Protein AF-A0A1E7ELS7-F1 (afdb_monomer_lite)

InterPro domains:
  IPR002893 Zinc finger, MYND-type [PF01753] (225-268)
  IPR002893 Zinc finger, MYND-type [PS50865] (225-268)

Foldseek 3Di:
DDDDDDDDDDDDDDDDDDDDDDDDDDDDDDDDDDPPPDDPPVVVVVVVVVVVPPPDPPPPDDDDDDDDDDDDDDDPDDDDDDPDDPDPFDADPLLFGFDPLLVVLVVLVVVPPDPPVSVVVSLVSLVVRLLQVRLSSLLVNLLVCLVPQNLQSLQSLVSSLLLLNLSSLVCNQPRAQVLAPPHRLLLVNLVSLVSNCVSVPDPPPVCVVVNVVSVVSQCQFAQAAPQPRDGDDPVFDWDADPQQRTGTHSDPVSVVCCCPVNLVLLSSLLNNLCVPQRVVCVVVSNVCRSVVNPLVPPPSSVSSLVQQVLPPDCVQQVCSVDPVSCCCPVNDNHDSSNQSRGDSNNHGSGHRSNPPD

pLDDT: mean 78.76, std 24.89, range [30.89, 98.44]

Secondary structure (DSSP, 8-state):
------PPPP-----------------------------TTHHHHHHHHHTT-S-------PPP------------PPPPPP----PPPPB-TTSPBPPHHHHHHHHHHHH-SSHHHHHHHHHHHHHHHHHTT-HHHHHHHHHHHTTT-HHHHHHHHHHHHHTT-HHHHHHIIIIIGGG-SS---HHHHHHHHHHHHHHH-S--GGGHHHHHHHHHHHHHHHHB-TTT-PBPBTTB--EE-TTTS-SEESSHHHHHHHHHTSSHHHHHHHHHHHHHHTTTTHHHHHHHHHHT--GGG-HHHHHHHHHHT-S--GGGTGGGT-TTTTTTBTTBPPPGGGGGSPPTTS--SS--GGG--

Organism: NCBI:txid635003

Structure (mmCIF, N/CA/C/O backbone):
data_AF-A0A1E7ELS7-F1
#
_entry.id   AF-A0A1E7ELS7-F1
#
loop_
_atom_site.group_PDB
_atom_site.id
_atom_site.type_symbol
_atom_site.label_atom_id
_atom_site.label_alt_id
_atom_site.label_comp_id
_atom_site.label_asym_id
_atom_site.label_entity_id
_atom_site.label_seq_id
_atom_site.pdbx_PDB_ins_code
_atom_site.Cartn_x
_atom_site.Cartn_y
_atom_site.Cartn_z
_atom_site.occupancy
_atom_site.B_iso_or_equiv
_atom_site.auth_seq_id
_atom_site.auth_comp_id
_atom_site.auth_asym_id
_atom_site.auth_atom_id
_atom_site.pdbx_PDB_model_num
ATOM 1 N N . MET A 1 1 ? -32.287 -29.073 -17.401 1.00 41.91 1 MET A N 1
ATOM 2 C CA . MET A 1 1 ? -32.805 -27.765 -16.944 1.00 41.91 1 MET A CA 1
ATOM 3 C C . MET A 1 1 ? -33.520 -27.964 -15.614 1.00 41.91 1 MET A C 1
ATOM 5 O O . MET A 1 1 ? -34.452 -28.754 -15.572 1.00 41.91 1 MET A O 1
ATOM 9 N N . LYS A 1 2 ? -33.071 -27.311 -14.537 1.00 34.75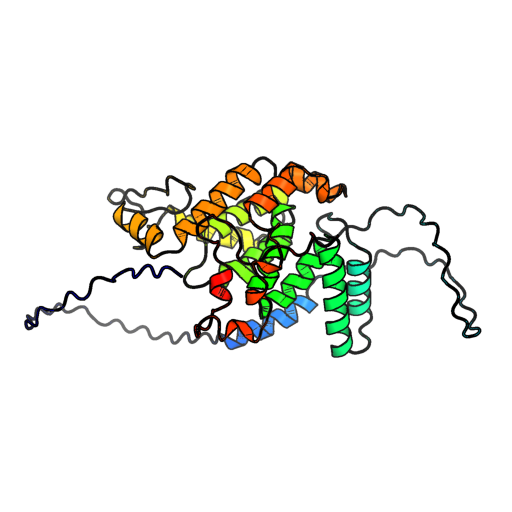 2 LYS A N 1
ATOM 10 C CA . LYS A 1 2 ? -33.801 -27.207 -13.262 1.00 34.75 2 LYS A CA 1
ATOM 11 C C . LYS A 1 2 ? -33.670 -25.760 -12.793 1.00 34.75 2 LYS A C 1
ATOM 13 O O . LYS A 1 2 ? -32.558 -25.314 -12.536 1.00 34.75 2 LYS A O 1
ATOM 18 N N . GLN A 1 3 ? -34.780 -25.030 -12.770 1.00 32.91 3 GLN A N 1
ATOM 19 C CA . GLN A 1 3 ? -34.829 -23.670 -12.240 1.00 32.91 3 GLN A CA 1
ATOM 20 C C . GLN A 1 3 ? -34.959 -23.749 -10.717 1.00 32.91 3 GLN A C 1
ATOM 22 O O . GLN A 1 3 ? -35.853 -24.426 -10.216 1.00 32.91 3 GLN A O 1
ATOM 27 N N . PHE A 1 4 ? -34.088 -23.051 -9.993 1.00 37.38 4 PHE A N 1
ATOM 28 C CA . PHE A 1 4 ? -34.295 -22.742 -8.581 1.00 37.38 4 PHE A CA 1
ATOM 29 C C . PHE A 1 4 ? -34.716 -21.278 -8.482 1.00 37.38 4 PHE A C 1
ATOM 31 O O . PHE A 1 4 ? -33.900 -20.381 -8.678 1.00 37.38 4 PHE A O 1
ATOM 38 N N . GLY A 1 5 ? -36.002 -21.045 -8.221 1.00 34.62 5 GLY A N 1
ATOM 39 C CA . GLY A 1 5 ? -36.498 -19.724 -7.853 1.00 34.62 5 GLY A CA 1
ATOM 40 C C . GLY A 1 5 ? -36.196 -19.459 -6.382 1.00 34.62 5 GLY A C 1
ATOM 41 O O . GLY A 1 5 ? -36.610 -20.237 -5.525 1.00 34.62 5 GLY A O 1
ATOM 42 N N . VAL A 1 6 ? -35.489 -18.369 -6.091 1.00 38.28 6 VAL A N 1
ATOM 43 C CA . VAL A 1 6 ? -35.313 -17.858 -4.726 1.00 38.28 6 VAL A CA 1
ATOM 44 C C . VAL A 1 6 ? -36.219 -16.643 -4.577 1.00 38.28 6 VAL A C 1
ATOM 46 O O . VAL A 1 6 ? -36.081 -15.670 -5.315 1.00 38.28 6 VAL A O 1
ATOM 49 N N . ALA A 1 7 ? -37.172 -16.720 -3.651 1.00 30.89 7 ALA A N 1
ATOM 50 C CA . ALA A 1 7 ? -38.078 -15.620 -3.352 1.00 30.89 7 ALA A CA 1
ATOM 51 C C . ALA A 1 7 ? -37.384 -14.564 -2.478 1.00 30.89 7 ALA A C 1
ATOM 53 O O . ALA A 1 7 ? -36.728 -14.901 -1.492 1.00 30.89 7 ALA A O 1
ATOM 54 N N . LEU A 1 8 ? -37.574 -13.289 -2.818 1.00 35.94 8 LEU A N 1
ATOM 55 C CA . LEU A 1 8 ? -37.268 -12.156 -1.944 1.00 35.94 8 LEU A CA 1
ATOM 56 C C . LEU A 1 8 ? -38.498 -11.850 -1.070 1.00 35.94 8 LEU A C 1
ATOM 58 O O . LEU A 1 8 ? -39.603 -11.787 -1.616 1.00 35.94 8 LEU A O 1
ATOM 62 N N . PRO A 1 9 ? -38.351 -11.631 0.248 1.00 43.25 9 PRO A N 1
ATOM 63 C CA . PRO A 1 9 ? -39.435 -11.106 1.070 1.00 43.25 9 PRO A CA 1
ATOM 64 C C . PRO A 1 9 ? -39.623 -9.606 0.805 1.00 43.25 9 PRO A C 1
ATOM 66 O O . PRO A 1 9 ? -38.658 -8.848 0.710 1.00 43.25 9 PRO A O 1
ATOM 69 N N . ALA A 1 10 ? -40.879 -9.182 0.688 1.00 34.62 10 ALA A N 1
ATOM 70 C CA . ALA A 1 10 ? -41.246 -7.797 0.426 1.00 34.62 10 ALA A CA 1
ATOM 71 C C . ALA A 1 10 ? -41.497 -6.998 1.717 1.00 34.62 10 ALA A C 1
ATOM 73 O O . ALA A 1 10 ? -41.998 -7.539 2.697 1.00 34.62 10 ALA A O 1
ATOM 74 N N . SER A 1 11 ? -41.215 -5.693 1.631 1.00 34.44 11 SER A N 1
ATOM 75 C CA . SER A 1 11 ? -41.900 -4.572 2.303 1.00 34.44 11 SER A CA 1
ATOM 76 C C . SER A 1 11 ? -42.245 -4.652 3.800 1.00 34.44 11 SER A C 1
ATOM 78 O O . SER A 1 11 ? -43.129 -5.397 4.219 1.00 34.44 11 SER A O 1
ATOM 80 N N . LEU A 1 12 ? -41.734 -3.673 4.551 1.00 33.50 12 LEU A N 1
ATOM 81 C CA . LEU A 1 12 ? -42.417 -3.109 5.718 1.00 33.50 12 LEU A CA 1
ATOM 82 C C . LEU A 1 12 ? -42.508 -1.587 5.522 1.00 33.50 12 LEU A C 1
ATOM 84 O O . LEU A 1 12 ? -41.495 -0.934 5.283 1.00 33.50 12 LEU A O 1
ATOM 88 N N . ALA A 1 13 ? -43.730 -1.051 5.539 1.00 37.66 13 ALA A N 1
ATOM 89 C CA . ALA A 1 13 ? -44.048 0.360 5.309 1.00 37.66 13 ALA A CA 1
ATOM 90 C C . ALA A 1 13 ? -45.193 0.812 6.240 1.00 37.66 13 ALA A C 1
ATOM 92 O O . ALA A 1 13 ? -46.045 -0.002 6.598 1.00 37.66 13 ALA A O 1
ATOM 93 N N . GLY A 1 14 ? -45.214 2.105 6.598 1.00 33.97 14 GLY A N 1
ATOM 94 C CA . GLY A 1 14 ? -46.028 2.681 7.689 1.00 33.97 14 GLY A CA 1
ATOM 95 C C . GLY A 1 14 ? -45.293 2.605 9.042 1.00 33.97 14 GLY A C 1
ATOM 96 O O . GLY A 1 14 ? -44.529 1.671 9.252 1.00 33.97 14 GLY A O 1
ATOM 97 N N . LEU A 1 15 ? -45.416 3.533 10.002 1.00 33.72 15 LEU A N 1
ATOM 98 C CA . LEU A 1 15 ? -46.296 4.701 10.242 1.00 33.72 15 LEU A CA 1
ATOM 99 C C . LEU A 1 15 ? -45.514 5.716 11.132 1.00 33.72 15 LEU A C 1
ATOM 101 O O . LEU A 1 15 ? -44.555 5.293 11.772 1.00 33.72 15 LEU A O 1
ATOM 105 N N . SER A 1 16 ? -45.830 7.009 11.304 1.00 37.09 16 SER A N 1
ATOM 106 C CA . SER A 1 16 ? -46.773 7.978 10.690 1.00 37.09 16 SER A CA 1
ATOM 107 C C . SER A 1 16 ? -46.373 9.413 11.129 1.00 37.09 16 SER A C 1
ATOM 109 O O . SER A 1 16 ? -45.481 9.565 11.962 1.00 37.09 16 SER A O 1
ATOM 111 N N . ASP A 1 17 ? -47.038 10.461 10.628 1.00 37.53 17 ASP A N 1
ATOM 112 C CA . ASP A 1 17 ? -46.859 11.855 11.083 1.00 37.53 17 ASP A CA 1
ATOM 113 C C . ASP A 1 17 ? -47.200 12.090 12.569 1.00 37.53 17 ASP A C 1
ATOM 115 O O . ASP A 1 17 ? -48.198 11.563 13.061 1.00 37.53 17 ASP A O 1
ATOM 119 N N . SER A 1 18 ? -46.472 13.005 13.230 1.00 39.81 18 SER A N 1
ATOM 120 C CA . SER A 1 18 ? -47.028 13.857 14.301 1.00 39.81 18 SER A CA 1
ATOM 121 C C . SER A 1 18 ? -46.152 15.081 14.636 1.00 39.81 18 SER A C 1
ATOM 123 O O . SER A 1 18 ? -45.147 14.979 15.335 1.00 39.81 18 SER A O 1
ATOM 125 N N . SER A 1 19 ? -46.588 16.244 14.145 1.00 38.28 19 SER A N 1
ATOM 126 C CA . SER A 1 19 ? -46.590 17.573 14.795 1.00 38.28 19 SER A CA 1
ATOM 127 C C . SER A 1 19 ? -45.566 17.935 15.896 1.00 38.28 19 SER A C 1
ATOM 129 O O . SER A 1 19 ? -45.660 17.490 17.036 1.00 38.28 19 SER A O 1
ATOM 131 N N . ALA A 1 20 ? -44.735 18.927 15.560 1.00 36.94 20 ALA A N 1
ATOM 132 C CA . ALA A 1 20 ? -44.370 20.120 16.339 1.00 36.94 20 ALA A CA 1
ATOM 133 C C . ALA A 1 20 ? -44.616 20.176 17.869 1.00 36.94 20 ALA A C 1
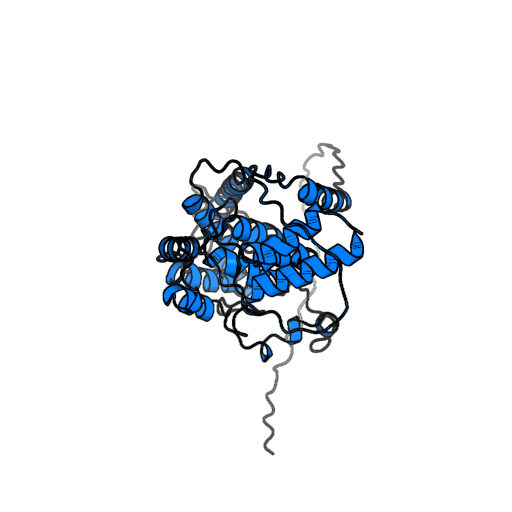ATOM 135 O O . ALA A 1 20 ? -45.753 20.227 18.337 1.00 36.94 20 ALA A O 1
ATOM 136 N N . SER A 1 21 ? -43.544 20.467 18.614 1.00 35.44 21 SER A N 1
ATOM 137 C CA . SER A 1 21 ? -43.606 21.347 19.788 1.00 35.44 21 SER A CA 1
ATOM 138 C C . SER A 1 21 ? -42.351 22.224 19.873 1.00 35.44 21 SER A C 1
ATOM 140 O O . SER A 1 21 ? -41.231 21.782 19.628 1.00 35.44 21 SER A O 1
ATOM 142 N N . SER A 1 22 ? -42.551 23.511 20.147 1.00 37.84 22 SER A N 1
ATOM 143 C CA . SER A 1 22 ? -41.499 24.527 20.191 1.00 37.84 22 SER A CA 1
ATOM 144 C C . SER A 1 22 ? -40.938 24.711 21.600 1.00 37.84 22 SER A C 1
ATOM 146 O O . SER A 1 22 ? -41.703 24.964 22.531 1.00 37.84 22 SER A O 1
ATOM 148 N N . SER A 1 23 ? -39.616 24.775 21.733 1.00 36.34 23 SER A N 1
ATOM 149 C CA . SER A 1 23 ? -38.964 25.495 22.830 1.00 36.34 23 SER A CA 1
ATOM 150 C C . SER A 1 23 ? -37.683 26.153 22.317 1.00 36.34 23 SER A C 1
ATOM 152 O O . SER A 1 23 ? -36.690 25.501 22.011 1.00 36.34 23 SER A O 1
ATOM 154 N N . GLY A 1 24 ? -37.722 27.478 22.164 1.00 39.88 24 GLY A N 1
ATOM 155 C CA . GLY A 1 24 ? -36.552 28.243 21.745 1.00 39.88 24 GLY A CA 1
ATOM 156 C C . GLY A 1 24 ? -35.556 28.390 22.891 1.00 39.88 24 GLY A C 1
ATOM 157 O O . GLY A 1 24 ? -35.949 28.695 24.018 1.00 39.88 24 GLY A O 1
ATOM 158 N N . HIS A 1 25 ? -34.266 28.241 22.595 1.00 35.75 25 HIS A N 1
ATOM 159 C CA . HIS A 1 25 ? -33.195 28.808 23.409 1.00 35.75 25 HIS A CA 1
ATOM 160 C C . HIS A 1 25 ? -32.332 29.716 22.542 1.00 35.75 25 HIS A C 1
ATOM 162 O O . HIS A 1 25 ? -31.898 29.354 21.452 1.00 35.75 25 HIS A O 1
ATOM 168 N N . ASN A 1 26 ? -32.175 30.937 23.037 1.00 40.00 26 ASN A N 1
ATOM 169 C CA . ASN A 1 26 ? -31.569 32.065 22.356 1.00 40.00 26 ASN A CA 1
ATOM 170 C C . ASN A 1 26 ? -30.068 32.064 22.677 1.00 40.00 26 ASN A C 1
ATOM 172 O O . ASN A 1 26 ? -29.708 32.160 23.850 1.00 40.00 26 ASN A O 1
ATOM 176 N N . ILE A 1 27 ? -29.203 31.934 21.670 1.00 37.66 27 ILE A N 1
ATOM 177 C CA . ILE A 1 27 ? -27.750 32.085 21.826 1.00 37.66 27 ILE A CA 1
ATOM 178 C C . ILE A 1 27 ? -27.278 33.109 20.797 1.00 37.66 27 ILE A C 1
ATOM 180 O O . ILE A 1 27 ? -27.672 33.066 19.635 1.00 37.66 27 ILE A O 1
ATOM 184 N N . ASN A 1 28 ? -26.492 34.068 21.278 1.00 36.56 28 ASN A N 1
ATOM 185 C CA . ASN A 1 28 ? -26.188 35.308 20.575 1.00 36.56 28 ASN A CA 1
ATOM 186 C C . ASN A 1 28 ? -25.340 35.092 19.317 1.00 36.56 28 ASN A C 1
ATOM 188 O O . ASN A 1 28 ? -24.396 34.302 19.325 1.00 36.56 28 ASN A O 1
ATOM 192 N N . ASN A 1 29 ? -25.620 35.896 18.290 1.00 33.56 29 ASN A N 1
ATOM 193 C CA . ASN A 1 29 ? -24.706 36.103 17.174 1.00 33.56 29 ASN A CA 1
ATOM 194 C C . ASN A 1 29 ? -23.374 36.669 17.685 1.00 33.56 29 ASN A C 1
ATOM 196 O O . ASN A 1 29 ? -23.357 37.649 18.434 1.00 33.56 29 ASN A O 1
ATOM 200 N N . VAL A 1 30 ? -22.275 36.103 17.200 1.00 38.09 30 VAL A N 1
ATOM 201 C CA . VAL A 1 30 ? -21.006 36.813 17.037 1.00 38.09 30 VAL A CA 1
ATOM 202 C C . VAL A 1 30 ? -20.654 36.673 15.565 1.00 38.09 30 VAL A C 1
ATOM 204 O O . VAL A 1 30 ? -20.482 35.557 15.076 1.00 38.09 30 VAL A O 1
ATOM 207 N N . ASP A 1 31 ? -20.627 37.799 14.859 1.00 42.09 31 ASP A N 1
ATOM 208 C CA . ASP A 1 31 ? -20.182 37.855 13.473 1.00 42.09 31 ASP A CA 1
ATOM 209 C C . ASP A 1 31 ? -18.672 37.607 13.416 1.00 42.09 31 ASP A C 1
ATOM 211 O O . ASP A 1 31 ? -17.907 38.343 14.036 1.00 42.09 31 ASP A O 1
ATOM 215 N N . ASP A 1 32 ? -18.241 36.625 12.627 1.00 34.91 32 ASP A N 1
ATOM 216 C CA . ASP A 1 32 ? -16.871 36.575 12.114 1.00 34.91 32 ASP A CA 1
ATOM 217 C C . ASP A 1 32 ? -16.892 36.075 10.665 1.00 34.91 32 ASP A C 1
ATOM 219 O O . ASP A 1 32 ? -16.963 34.881 10.359 1.00 34.91 32 ASP A O 1
ATOM 223 N N . SER A 1 33 ? -16.886 37.038 9.747 1.00 40.91 33 SER A N 1
ATOM 224 C CA . SER A 1 33 ? -16.879 36.809 8.305 1.00 40.91 33 SER A CA 1
ATOM 225 C C . SER A 1 33 ? -15.475 36.433 7.844 1.00 40.91 33 SER A C 1
ATOM 227 O O . SER A 1 33 ? -14.597 37.293 7.789 1.00 40.91 33 SER A O 1
ATOM 229 N N . ASN A 1 34 ? -15.256 35.178 7.446 1.00 34.66 34 ASN A N 1
ATOM 230 C CA . ASN A 1 34 ? -14.000 34.781 6.808 1.00 34.66 34 ASN A CA 1
ATOM 231 C C . ASN A 1 34 ? -14.249 33.846 5.611 1.00 34.66 34 ASN A C 1
ATOM 233 O O . ASN A 1 34 ? -14.281 32.621 5.731 1.00 34.66 34 ASN A O 1
ATOM 237 N N . ASP A 1 35 ? -14.465 34.460 4.444 1.00 37.09 35 ASP A N 1
ATOM 238 C CA . ASP A 1 35 ? -14.795 33.813 3.166 1.00 37.09 35 ASP A CA 1
ATOM 239 C C . ASP A 1 35 ? -13.564 33.105 2.552 1.00 37.09 35 ASP A C 1
ATOM 241 O O . ASP A 1 35 ? -12.983 33.508 1.542 1.00 37.09 35 ASP A O 1
ATOM 245 N N . GLY A 1 36 ? -13.139 32.010 3.185 1.00 32.66 36 GLY A N 1
ATOM 246 C CA . GLY A 1 36 ? -12.022 31.165 2.757 1.00 32.66 36 GLY A CA 1
ATOM 247 C C . GLY A 1 36 ? -12.366 30.215 1.605 1.00 32.66 36 GLY A C 1
ATOM 248 O O . GLY A 1 36 ? -12.202 29.002 1.745 1.00 32.66 36 GLY A O 1
ATOM 249 N N . LYS A 1 37 ? -12.832 30.729 0.457 1.00 35.00 37 LYS A N 1
ATOM 250 C CA . LYS A 1 37 ? -13.066 29.917 -0.757 1.00 35.00 37 LYS A CA 1
ATOM 251 C C . LYS A 1 37 ? -11.749 29.469 -1.401 1.00 35.00 37 LYS A C 1
ATOM 253 O O . LYS A 1 37 ? -11.301 30.027 -2.399 1.00 35.00 37 LYS A O 1
ATOM 258 N N . SER A 1 38 ? -11.154 28.422 -0.835 1.00 35.62 38 SER A N 1
ATOM 259 C CA . SER A 1 38 ? -10.048 27.685 -1.447 1.00 35.62 38 SER A CA 1
ATOM 260 C C . SER A 1 38 ? -10.527 26.986 -2.725 1.00 35.62 38 SER A C 1
ATOM 262 O O . SER A 1 38 ? -11.370 26.088 -2.677 1.00 35.62 38 SER A O 1
ATOM 264 N N . SER A 1 39 ? -10.011 27.420 -3.875 1.00 33.16 39 SER A N 1
ATOM 265 C CA . SER A 1 39 ? -10.290 26.811 -5.176 1.00 33.16 39 SER A CA 1
ATOM 266 C C . SER A 1 39 ? -9.486 25.512 -5.318 1.00 33.16 39 SER A C 1
ATOM 268 O O . SER A 1 39 ? -8.268 25.498 -5.146 1.00 33.16 39 SER A O 1
ATOM 270 N N . SER A 1 40 ? -10.140 24.400 -5.669 1.00 34.69 40 SER A N 1
ATOM 271 C CA . SER A 1 40 ? -9.446 23.125 -5.927 1.00 34.69 40 SER A CA 1
ATOM 272 C C . SER A 1 40 ? -8.665 23.109 -7.251 1.00 34.69 40 SER A C 1
ATOM 274 O O . SER A 1 40 ? -7.992 22.126 -7.561 1.00 34.69 40 SER A O 1
ATOM 276 N N . VAL A 1 41 ? -8.735 24.192 -8.033 1.00 32.91 41 VAL A N 1
ATOM 277 C CA . VAL A 1 41 ? -8.155 24.293 -9.379 1.00 32.91 41 VAL A CA 1
ATOM 278 C C . VAL A 1 41 ? -6.647 24.573 -9.319 1.00 32.91 41 VAL A C 1
ATOM 280 O O . VAL A 1 41 ? -5.888 24.075 -10.151 1.00 32.91 41 VAL A O 1
ATOM 283 N N . ASP A 1 42 ? -6.183 25.286 -8.289 1.00 32.31 42 ASP A N 1
ATOM 284 C CA . ASP A 1 42 ? -4.781 25.710 -8.158 1.00 32.31 42 ASP A CA 1
ATOM 285 C C . ASP A 1 42 ? -3.824 24.570 -7.754 1.00 32.31 42 ASP A C 1
ATOM 287 O O . ASP A 1 42 ? -2.619 24.631 -8.013 1.00 32.31 42 ASP A O 1
ATOM 291 N N . PHE A 1 43 ? -4.347 23.476 -7.186 1.00 34.16 43 PHE A N 1
ATOM 292 C CA . PHE A 1 43 ? -3.538 22.333 -6.740 1.00 34.16 43 PHE A CA 1
ATOM 293 C C . PHE A 1 43 ? -2.917 21.540 -7.907 1.00 34.16 43 PHE A C 1
ATOM 295 O O . PHE A 1 43 ? -1.799 21.032 -7.798 1.00 34.16 43 PHE A O 1
ATOM 302 N N . LEU A 1 44 ? -3.606 21.469 -9.053 1.00 33.19 44 LEU A N 1
ATOM 303 C CA . LEU A 1 44 ? -3.156 20.699 -10.221 1.00 33.19 44 LEU A CA 1
ATOM 304 C C . LEU A 1 44 ? -1.999 21.378 -10.975 1.00 33.19 44 LEU A C 1
ATOM 306 O O . LEU A 1 44 ? -1.130 20.694 -11.518 1.00 33.19 44 LEU A O 1
ATOM 310 N N . SER A 1 45 ? -1.930 22.713 -10.954 1.00 33.09 45 SER A N 1
ATOM 311 C CA . SER A 1 45 ? -0.834 23.473 -11.576 1.00 33.09 45 SER A CA 1
ATOM 312 C C . SER A 1 45 ? 0.513 23.222 -10.871 1.00 33.09 45 SER A C 1
ATOM 314 O O . SER A 1 45 ? 1.550 23.044 -11.517 1.00 33.09 45 SER A O 1
ATOM 316 N N . GLY A 1 46 ? 0.494 23.098 -9.537 1.00 33.50 46 GLY A N 1
ATOM 317 C CA . GLY A 1 46 ? 1.696 22.876 -8.725 1.00 33.50 46 GLY A CA 1
ATOM 318 C C . GLY A 1 46 ? 2.371 21.510 -8.918 1.00 33.50 46 GLY A C 1
ATOM 319 O O . GLY A 1 46 ? 3.584 21.393 -8.726 1.00 33.50 46 GLY A O 1
ATOM 320 N N . MET A 1 47 ? 1.641 20.467 -9.331 1.00 33.53 47 MET A N 1
ATOM 321 C CA . MET A 1 47 ? 2.231 19.130 -9.516 1.00 33.53 47 MET A CA 1
ATOM 322 C C . MET A 1 47 ? 3.088 19.024 -10.787 1.00 33.53 47 MET A C 1
ATOM 324 O O . MET A 1 47 ? 4.137 18.379 -10.751 1.00 33.53 47 MET A O 1
ATOM 328 N N . ASN A 1 48 ? 2.737 19.735 -11.865 1.00 34.09 48 ASN A N 1
ATOM 329 C CA . ASN A 1 48 ? 3.577 19.813 -13.072 1.00 34.09 48 ASN A CA 1
ATOM 330 C C . ASN A 1 48 ? 4.908 20.553 -12.828 1.00 34.09 48 ASN A C 1
ATOM 332 O O . ASN A 1 48 ? 5.903 20.283 -13.501 1.00 34.09 48 ASN A O 1
ATOM 336 N N . GLN A 1 49 ? 4.979 21.442 -11.831 1.00 38.09 49 GLN A N 1
ATOM 337 C CA . GLN A 1 49 ? 6.252 22.034 -11.403 1.00 38.09 49 GLN A CA 1
ATOM 338 C C . GLN A 1 49 ? 7.102 21.067 -10.562 1.00 38.09 49 GLN A C 1
ATOM 340 O O . GLN A 1 49 ? 8.326 21.111 -10.650 1.00 38.09 49 GLN A O 1
ATOM 345 N N . ARG A 1 50 ? 6.502 20.130 -9.812 1.00 39.59 50 ARG A N 1
ATOM 346 C CA . ARG A 1 50 ? 7.262 19.172 -8.983 1.00 39.59 50 ARG A CA 1
ATOM 347 C C . ARG A 1 50 ? 8.062 18.144 -9.785 1.00 39.59 50 ARG A C 1
ATOM 349 O O . ARG A 1 50 ? 9.122 17.745 -9.320 1.00 39.59 50 ARG A O 1
ATOM 356 N N . LEU A 1 51 ? 7.634 17.783 -10.997 1.00 37.66 51 LEU A N 1
ATOM 357 C CA . LEU A 1 51 ? 8.457 16.971 -11.910 1.00 37.66 51 LEU A CA 1
ATOM 358 C C . LEU A 1 51 ? 9.689 17.725 -12.447 1.00 37.66 51 LEU A C 1
ATOM 360 O O . LEU A 1 51 ? 10.649 17.086 -12.863 1.00 37.66 51 LEU A O 1
ATOM 364 N N . ASN A 1 52 ? 9.697 19.063 -12.395 1.00 38.19 52 ASN A N 1
ATOM 365 C CA . ASN A 1 52 ? 10.871 19.882 -12.724 1.00 38.19 52 ASN A CA 1
ATOM 366 C C . ASN A 1 52 ? 11.797 20.131 -11.514 1.00 38.19 52 ASN A C 1
ATOM 368 O O . ASN A 1 52 ? 12.929 20.557 -11.717 1.00 38.19 52 ASN A O 1
ATOM 372 N N . ASN A 1 53 ? 11.335 19.836 -10.290 1.00 35.84 53 ASN A N 1
ATOM 373 C CA . ASN A 1 53 ? 12.079 19.979 -9.029 1.00 35.84 53 ASN A CA 1
ATOM 374 C C . ASN A 1 53 ? 12.409 18.621 -8.372 1.00 35.84 53 ASN A C 1
ATOM 376 O O . ASN A 1 53 ? 12.688 18.551 -7.176 1.00 35.84 53 ASN A O 1
ATOM 380 N N . LEU A 1 54 ? 12.383 17.525 -9.135 1.00 38.72 54 LEU A N 1
ATOM 381 C CA . LEU A 1 54 ? 13.232 16.385 -8.802 1.00 38.72 54 LEU A CA 1
ATOM 382 C C . LEU A 1 54 ? 14.664 16.839 -9.071 1.00 38.72 54 LEU A C 1
ATOM 384 O O . LEU A 1 54 ? 15.005 17.036 -10.237 1.00 38.72 54 LEU A O 1
ATOM 388 N N . ASP A 1 55 ? 15.455 17.035 -8.011 1.00 34.22 55 ASP A N 1
ATOM 389 C CA . ASP A 1 55 ? 16.859 17.434 -8.123 1.00 34.22 55 ASP A CA 1
ATOM 390 C C . ASP A 1 55 ? 17.553 16.563 -9.168 1.00 34.22 55 ASP A C 1
ATOM 392 O O . ASP A 1 55 ? 17.674 15.340 -9.021 1.00 34.22 55 ASP A O 1
ATOM 396 N N . ILE A 1 56 ? 17.942 17.210 -10.267 1.00 35.44 56 ILE A N 1
ATOM 397 C CA . ILE A 1 56 ? 18.637 16.561 -11.366 1.00 35.44 56 ILE A CA 1
ATOM 398 C C . ILE A 1 56 ? 19.947 16.056 -10.780 1.00 35.44 56 ILE A C 1
ATOM 400 O O . ILE A 1 56 ? 20.751 16.841 -10.284 1.00 35.44 56 ILE A O 1
ATOM 404 N N . ILE A 1 57 ? 20.134 14.737 -10.823 1.00 36.88 57 ILE A N 1
ATOM 405 C CA . ILE A 1 57 ? 21.382 14.094 -10.427 1.00 36.88 57 ILE A CA 1
ATOM 406 C C . ILE A 1 57 ? 22.496 14.751 -11.240 1.00 36.88 57 ILE A C 1
ATOM 408 O O . ILE A 1 57 ? 22.537 14.582 -12.461 1.00 36.88 57 ILE A O 1
ATOM 412 N N . ASP A 1 58 ? 23.381 15.482 -10.562 1.00 30.95 58 ASP A N 1
ATOM 413 C CA . ASP A 1 58 ? 24.605 15.997 -11.164 1.00 30.95 58 ASP A CA 1
ATOM 414 C C . ASP A 1 58 ? 25.350 14.799 -11.774 1.00 30.95 58 ASP A C 1
ATOM 416 O O . ASP A 1 58 ? 25.672 13.846 -11.047 1.00 30.95 58 ASP A O 1
ATOM 420 N N . PRO A 1 59 ? 25.578 14.765 -13.099 1.00 35.59 59 PRO A N 1
ATOM 421 C CA . PRO A 1 59 ? 26.196 13.615 -13.729 1.00 35.59 59 PRO A CA 1
ATOM 422 C C . PRO A 1 59 ? 27.656 13.540 -13.284 1.00 35.59 59 PRO A C 1
ATOM 424 O O . PRO A 1 59 ? 28.519 14.245 -13.807 1.00 35.59 59 PRO A O 1
ATOM 427 N N . VAL A 1 60 ? 27.931 12.652 -12.321 1.00 34.72 60 VAL A N 1
ATOM 428 C CA . VAL A 1 60 ? 29.290 12.286 -11.906 1.00 34.72 60 VAL A CA 1
ATOM 429 C C . VAL A 1 60 ? 30.099 11.997 -13.164 1.00 34.72 60 VAL A C 1
ATOM 431 O O . VAL A 1 60 ? 29.765 11.088 -13.925 1.00 34.72 60 VAL A O 1
ATOM 434 N N . ALA A 1 61 ? 31.135 12.808 -13.389 1.00 34.69 61 ALA A N 1
ATOM 435 C CA . ALA A 1 61 ? 31.885 12.856 -14.636 1.00 34.69 61 ALA A CA 1
ATOM 436 C C . ALA A 1 61 ? 32.613 11.531 -14.913 1.00 34.69 61 ALA A C 1
ATOM 438 O O . ALA A 1 61 ? 33.779 11.341 -14.557 1.00 34.69 61 ALA A O 1
ATOM 439 N N . ASN A 1 62 ? 31.915 10.602 -15.562 1.00 36.09 62 ASN A N 1
ATOM 440 C CA . ASN A 1 62 ? 32.495 9.351 -16.011 1.00 36.09 62 ASN A CA 1
ATOM 441 C C . ASN A 1 62 ? 33.335 9.629 -17.264 1.00 36.09 62 ASN A C 1
ATOM 443 O O . ASN A 1 62 ? 32.857 10.249 -18.216 1.00 36.09 62 ASN A O 1
ATOM 447 N N . LYS A 1 63 ? 34.610 9.230 -17.236 1.00 35.88 63 LYS A N 1
ATOM 448 C CA . LYS A 1 63 ? 35.585 9.600 -18.271 1.00 35.88 63 LYS A CA 1
ATOM 449 C C . LYS A 1 63 ? 35.126 9.107 -19.642 1.00 35.88 63 LYS A C 1
ATOM 451 O O . LYS A 1 63 ? 34.875 7.918 -19.820 1.00 35.88 63 LYS A O 1
ATOM 456 N N . GLN A 1 64 ? 35.073 10.024 -20.606 1.00 33.47 64 GLN A N 1
ATOM 457 C CA . GLN A 1 64 ? 34.781 9.706 -22.000 1.00 33.47 64 GLN A CA 1
ATOM 458 C C . GLN A 1 64 ? 35.796 8.688 -22.533 1.00 33.47 64 GLN A C 1
ATOM 460 O O . GLN A 1 64 ? 37.001 8.938 -22.524 1.00 33.47 64 GLN A O 1
ATOM 465 N N . SER A 1 65 ? 35.304 7.558 -23.038 1.00 35.06 65 SER A N 1
ATOM 466 C CA . SER A 1 65 ? 35.999 6.782 -24.058 1.00 35.06 65 SER A CA 1
ATOM 467 C C . SER A 1 65 ? 35.456 7.215 -25.418 1.00 35.06 65 SER A C 1
ATOM 469 O O . SER A 1 65 ? 34.279 7.025 -25.723 1.00 35.06 65 SER A O 1
ATOM 471 N N . GLU A 1 66 ? 36.300 7.846 -26.231 1.00 34.81 66 GLU A N 1
ATOM 472 C CA . GLU A 1 66 ? 35.917 8.264 -27.579 1.00 34.81 66 GLU A CA 1
ATOM 473 C C . GLU A 1 66 ? 35.690 7.034 -28.466 1.00 34.81 66 GLU A C 1
ATOM 475 O O . GLU A 1 66 ? 36.622 6.289 -28.773 1.00 34.81 66 GLU A O 1
ATOM 480 N N . PHE A 1 67 ? 34.447 6.827 -28.903 1.00 33.44 67 PHE A N 1
ATOM 481 C CA . PHE A 1 67 ? 34.120 5.850 -29.937 1.00 33.44 67 PHE A CA 1
ATOM 482 C C . PHE A 1 67 ? 33.866 6.579 -31.257 1.00 33.44 67 PHE A C 1
ATOM 484 O O . PHE A 1 67 ? 32.842 7.236 -31.443 1.00 33.44 67 PHE A O 1
ATOM 491 N N . VAL A 1 68 ? 34.818 6.464 -32.184 1.00 38.44 68 VAL A N 1
ATOM 492 C CA . VAL A 1 68 ? 34.719 7.056 -33.523 1.00 38.44 68 VAL A CA 1
ATOM 493 C C . VAL A 1 68 ? 33.665 6.302 -34.338 1.00 38.44 68 VAL A C 1
ATOM 495 O O . VAL A 1 68 ? 33.858 5.144 -34.706 1.00 38.44 68 VAL A O 1
ATOM 498 N N . LEU A 1 69 ? 32.553 6.968 -34.654 1.00 34.81 69 LEU A N 1
ATOM 499 C CA . LEU A 1 69 ? 31.524 6.445 -35.553 1.00 34.81 69 LEU A CA 1
ATOM 500 C C . LEU A 1 69 ? 31.857 6.790 -37.011 1.00 34.81 69 LEU A C 1
ATOM 502 O O . LEU A 1 69 ? 31.696 7.929 -37.443 1.00 34.81 69 LEU A O 1
ATOM 506 N N . GLN A 1 70 ? 32.262 5.788 -37.795 1.00 35.19 70 GLN A N 1
ATOM 507 C CA . GLN A 1 70 ? 32.219 5.877 -39.257 1.00 35.19 70 GLN A CA 1
ATOM 508 C C . GLN A 1 70 ? 30.812 5.531 -39.759 1.00 35.19 70 GLN A C 1
ATOM 510 O O . GLN A 1 70 ? 30.276 4.465 -39.458 1.00 35.19 70 GLN A O 1
ATOM 515 N N . ALA A 1 71 ? 30.219 6.424 -40.552 1.00 40.41 71 ALA A N 1
ATOM 516 C CA . ALA A 1 71 ? 28.938 6.181 -41.205 1.00 40.41 71 ALA A CA 1
ATOM 517 C C . ALA A 1 71 ? 29.117 5.280 -42.440 1.00 40.41 71 ALA A C 1
ATOM 519 O O . ALA A 1 71 ? 29.920 5.587 -43.320 1.00 40.41 71 ALA A O 1
ATOM 520 N N . GLY A 1 72 ? 28.343 4.193 -42.540 1.00 38.22 72 GLY A N 1
ATOM 521 C CA . GLY A 1 72 ? 28.415 3.308 -43.702 1.00 38.22 72 GLY A CA 1
ATOM 522 C C . GLY A 1 72 ? 27.349 2.211 -43.765 1.00 38.22 72 GLY A C 1
ATOM 523 O O . GLY A 1 72 ? 27.415 1.237 -43.028 1.00 38.22 72 GLY A O 1
ATOM 524 N N . SER A 1 73 ? 26.467 2.334 -44.762 1.00 38.25 73 SER A N 1
ATOM 525 C CA . SER A 1 73 ? 25.671 1.268 -45.399 1.00 38.25 73 SER A CA 1
ATOM 526 C C . SER A 1 73 ? 24.606 0.513 -44.580 1.00 38.25 73 SER A C 1
ATOM 528 O O . SER A 1 73 ? 24.865 -0.204 -43.615 1.00 38.25 73 SER A O 1
ATOM 530 N N . THR A 1 74 ? 23.373 0.581 -45.083 1.00 48.38 74 THR A N 1
ATOM 531 C CA . THR A 1 74 ? 22.218 -0.213 -44.653 1.00 48.38 74 THR A CA 1
ATOM 532 C C . THR A 1 74 ? 22.383 -1.702 -44.978 1.00 48.38 74 THR A C 1
ATOM 534 O O . THR A 1 74 ? 22.185 -2.122 -46.117 1.00 48.38 74 THR A O 1
ATOM 537 N N . ALA A 1 75 ? 22.638 -2.526 -43.961 1.00 38.56 75 ALA A N 1
ATOM 538 C CA . ALA A 1 75 ? 22.429 -3.972 -44.022 1.00 38.56 75 ALA A CA 1
ATOM 539 C C . ALA A 1 75 ? 21.937 -4.483 -42.662 1.00 38.56 75 ALA A C 1
ATOM 541 O O . ALA A 1 75 ? 22.566 -4.224 -41.636 1.00 38.56 75 ALA A O 1
ATOM 542 N N . SER A 1 76 ? 20.824 -5.226 -42.643 1.00 47.00 76 SER A N 1
ATOM 543 C CA . SER A 1 76 ? 20.250 -5.788 -41.412 1.00 47.00 76 SER A CA 1
ATOM 544 C C . SER A 1 76 ? 21.098 -6.959 -40.898 1.00 47.00 76 SER A C 1
ATOM 546 O O . SER A 1 76 ? 20.803 -8.132 -41.126 1.00 47.00 76 SER A O 1
ATOM 548 N N . LYS A 1 77 ? 22.203 -6.638 -40.221 1.00 43.38 77 LYS A N 1
ATOM 549 C CA . LYS A 1 77 ? 22.990 -7.602 -39.450 1.00 43.38 77 LYS A CA 1
ATOM 550 C C . LYS A 1 77 ? 22.349 -7.764 -38.076 1.00 43.38 77 LYS A C 1
ATOM 552 O O . LYS A 1 77 ? 22.199 -6.787 -37.346 1.00 43.38 77 LYS A O 1
ATOM 557 N N . ARG A 1 78 ? 22.026 -9.006 -37.695 1.00 41.62 78 ARG A N 1
ATOM 558 C CA . ARG A 1 78 ? 21.753 -9.337 -36.288 1.00 41.62 78 ARG A CA 1
ATOM 559 C C . ARG A 1 78 ? 22.980 -8.932 -35.470 1.00 41.62 78 ARG A C 1
ATOM 561 O O . ARG A 1 78 ? 24.072 -9.434 -35.732 1.00 41.62 78 ARG A O 1
ATOM 568 N N . LEU A 1 79 ? 22.797 -8.020 -34.519 1.00 36.16 79 LEU A N 1
ATOM 569 C CA . LEU A 1 79 ? 23.848 -7.628 -33.586 1.00 36.16 79 LEU A CA 1
ATOM 570 C C . LEU A 1 79 ? 24.302 -8.866 -32.806 1.00 36.16 79 LEU A C 1
ATOM 572 O O . LEU A 1 79 ? 23.477 -9.601 -32.261 1.00 36.16 79 LEU A O 1
ATOM 576 N N . ALA A 1 80 ? 25.612 -9.107 -32.782 1.00 36.56 80 ALA A N 1
ATOM 577 C CA . ALA A 1 80 ? 26.195 -10.128 -31.925 1.00 36.56 80 ALA A CA 1
ATOM 578 C C . ALA A 1 80 ? 25.979 -9.740 -30.449 1.00 36.56 80 ALA A C 1
ATOM 580 O O . ALA A 1 80 ? 25.974 -8.544 -30.139 1.00 36.56 80 ALA A O 1
ATOM 581 N N . PRO A 1 81 ? 25.802 -10.711 -29.534 1.00 42.53 81 PRO A N 1
ATOM 582 C CA . PRO A 1 81 ? 25.646 -10.409 -28.118 1.00 42.53 81 PRO A CA 1
ATOM 583 C C . PRO A 1 81 ? 26.905 -9.709 -27.602 1.00 42.53 81 PRO A C 1
ATOM 585 O O . PRO A 1 81 ? 28.000 -10.271 -27.633 1.00 42.53 81 PRO A O 1
ATOM 588 N N . ILE A 1 82 ? 26.739 -8.474 -27.129 1.00 43.62 82 ILE A N 1
ATOM 589 C CA . ILE A 1 82 ? 27.802 -7.723 -26.464 1.00 43.62 82 ILE A CA 1
ATOM 590 C C . ILE A 1 82 ? 28.178 -8.506 -25.205 1.00 43.62 82 ILE A C 1
ATOM 592 O O . ILE A 1 82 ? 27.341 -8.725 -24.329 1.00 43.62 82 ILE A O 1
ATOM 596 N N . THR A 1 83 ? 29.434 -8.941 -25.112 1.00 40.12 83 THR A N 1
ATOM 597 C CA . THR A 1 83 ? 29.967 -9.585 -23.909 1.00 40.12 83 THR A CA 1
ATOM 598 C C . THR A 1 83 ? 30.015 -8.553 -22.790 1.00 40.12 83 THR A C 1
ATOM 600 O O . THR A 1 83 ? 30.935 -7.736 -22.728 1.00 40.12 83 THR A O 1
ATOM 603 N N . ALA A 1 84 ? 28.990 -8.553 -21.940 1.00 45.22 84 ALA A N 1
ATOM 604 C CA . ALA A 1 84 ? 28.838 -7.578 -20.874 1.00 45.22 84 ALA A CA 1
ATOM 605 C C . ALA A 1 84 ? 29.977 -7.702 -19.850 1.00 45.22 84 ALA A C 1
ATOM 607 O O . ALA A 1 84 ? 30.034 -8.654 -19.068 1.00 45.22 84 ALA A O 1
ATOM 608 N N . ASN A 1 85 ? 30.861 -6.702 -19.823 1.00 57.06 85 ASN A N 1
ATOM 609 C CA . ASN A 1 85 ? 31.674 -6.441 -18.641 1.00 57.06 85 ASN A CA 1
ATOM 610 C C . ASN A 1 85 ? 30.724 -6.222 -17.458 1.00 57.06 85 ASN A C 1
ATOM 612 O O . ASN A 1 85 ? 29.780 -5.441 -17.567 1.00 57.06 85 ASN A O 1
ATOM 616 N N . LYS A 1 86 ? 30.979 -6.893 -16.329 1.00 60.84 86 LYS A N 1
ATOM 617 C CA . LYS A 1 86 ? 30.214 -6.707 -15.088 1.00 60.84 86 LYS A CA 1
ATOM 618 C C . LYS A 1 86 ? 30.519 -5.338 -14.468 1.00 60.84 86 LYS A C 1
ATOM 620 O O . LYS A 1 86 ? 31.263 -5.245 -13.495 1.00 60.84 86 LYS A O 1
ATOM 625 N N . SER A 1 87 ? 29.953 -4.277 -15.034 1.00 75.81 87 SER A N 1
ATOM 626 C CA . SER A 1 87 ? 29.785 -3.008 -14.328 1.00 75.81 87 SER A CA 1
ATOM 627 C C . SER A 1 87 ? 28.919 -3.236 -13.090 1.00 75.81 87 SER A C 1
ATOM 629 O O . SER A 1 87 ? 27.952 -3.999 -13.148 1.00 75.81 87 SER A O 1
ATOM 631 N N . SER A 1 88 ? 29.244 -2.572 -11.979 1.00 78.75 88 SER A N 1
ATOM 632 C CA . SER A 1 88 ? 28.390 -2.573 -10.788 1.00 78.75 88 SER A CA 1
ATOM 633 C C . SER A 1 88 ? 26.955 -2.164 -11.155 1.00 78.75 88 SER A C 1
ATOM 635 O O . SER A 1 88 ? 26.789 -1.269 -11.991 1.00 78.75 88 SER A O 1
ATOM 637 N N . PRO A 1 89 ? 25.920 -2.789 -10.564 1.00 85.19 89 PRO A N 1
ATOM 638 C CA . PRO A 1 89 ? 24.537 -2.432 -10.854 1.00 85.19 89 PRO A CA 1
ATOM 639 C C . PRO A 1 89 ? 24.281 -0.968 -10.484 1.00 85.19 89 PRO A C 1
ATOM 641 O O . PRO A 1 89 ? 24.616 -0.524 -9.387 1.00 85.19 89 PRO A O 1
ATOM 644 N N . VAL A 1 90 ? 23.686 -0.216 -11.409 1.00 92.69 90 VAL A N 1
ATOM 645 C CA . VAL A 1 90 ? 23.317 1.185 -11.184 1.00 92.69 90 VAL A CA 1
ATOM 646 C C . VAL A 1 90 ? 22.099 1.220 -10.265 1.00 92.69 90 VAL A C 1
ATOM 648 O O . VAL A 1 90 ? 21.051 0.665 -10.607 1.00 92.69 90 VAL A O 1
ATOM 651 N N . THR A 1 91 ? 22.219 1.878 -9.116 1.00 95.00 91 THR A N 1
ATOM 652 C CA . THR A 1 91 ? 21.124 2.047 -8.154 1.00 95.00 91 THR A CA 1
ATOM 653 C C . THR A 1 91 ? 20.504 3.439 -8.226 1.00 95.00 91 THR A C 1
ATOM 655 O O . THR A 1 91 ? 21.129 4.396 -8.681 1.00 95.00 91 THR A O 1
ATOM 658 N N . ASP A 1 92 ? 19.273 3.560 -7.742 1.00 93.81 92 ASP A N 1
ATOM 659 C CA . ASP A 1 92 ? 18.632 4.845 -7.472 1.00 93.81 92 ASP A CA 1
ATOM 660 C C . ASP A 1 92 ? 19.197 5.501 -6.180 1.00 93.81 92 ASP A C 1
ATOM 662 O O . ASP A 1 92 ? 19.972 4.869 -5.452 1.00 93.81 92 ASP A O 1
ATOM 666 N N . PRO A 1 93 ? 18.807 6.749 -5.843 1.00 92.69 93 PRO A N 1
ATOM 667 C CA . PRO A 1 93 ? 19.241 7.422 -4.613 1.00 92.69 93 PRO A CA 1
ATOM 668 C C . PRO A 1 93 ? 18.820 6.743 -3.297 1.00 92.69 93 PRO A C 1
ATOM 670 O O . PRO A 1 93 ? 19.358 7.085 -2.247 1.00 92.69 93 PRO A O 1
ATOM 673 N N . ALA A 1 94 ? 17.862 5.808 -3.316 1.00 91.50 94 ALA A N 1
ATOM 674 C CA . ALA A 1 94 ? 17.486 4.985 -2.162 1.00 91.50 94 ALA A CA 1
ATOM 675 C C . ALA A 1 94 ? 18.208 3.616 -2.119 1.00 91.50 94 ALA A C 1
ATOM 677 O O . ALA A 1 94 ? 17.930 2.817 -1.216 1.00 91.50 94 ALA A O 1
ATOM 678 N N . GLY A 1 95 ? 19.138 3.365 -3.049 1.00 94.25 95 GLY A N 1
ATOM 679 C CA . GLY A 1 95 ? 19.957 2.157 -3.134 1.00 94.25 95 GLY A CA 1
ATOM 680 C C . GLY A 1 95 ? 19.271 0.964 -3.808 1.00 94.25 95 GLY A C 1
ATOM 681 O O . GLY A 1 95 ? 19.733 -0.164 -3.652 1.00 94.25 95 GLY A O 1
ATOM 682 N N . PHE A 1 96 ? 18.175 1.177 -4.542 1.00 95.88 96 PHE A N 1
ATOM 683 C CA . PHE A 1 96 ? 17.464 0.116 -5.258 1.00 95.88 96 PHE A CA 1
ATOM 684 C C . PHE A 1 96 ? 18.012 -0.079 -6.680 1.00 95.88 96 PHE A C 1
ATOM 686 O O . PHE A 1 96 ? 18.229 0.913 -7.380 1.00 95.88 96 PHE A O 1
ATOM 693 N N . PRO A 1 97 ? 18.183 -1.326 -7.162 1.00 96.50 97 PRO A N 1
ATOM 694 C CA . PRO A 1 97 ? 18.627 -1.590 -8.529 1.00 96.50 97 PRO A CA 1
ATOM 695 C C . PRO A 1 97 ? 17.720 -0.963 -9.601 1.00 96.50 97 PRO A C 1
ATOM 697 O O . PRO A 1 97 ? 16.492 -1.112 -9.586 1.00 96.50 97 PRO A O 1
ATOM 700 N N . THR A 1 98 ? 18.340 -0.295 -10.573 1.00 96.50 98 THR A N 1
ATOM 701 C CA . THR A 1 98 ? 17.668 0.231 -11.768 1.00 96.50 98 THR A CA 1
ATOM 702 C C . THR A 1 98 ? 17.761 -0.755 -12.932 1.00 96.50 98 THR A C 1
ATOM 704 O O . THR A 1 98 ? 18.707 -1.531 -13.032 1.00 96.50 98 THR A O 1
ATOM 707 N N . SER A 1 99 ? 16.777 -0.715 -13.830 1.00 95.38 99 SER A N 1
ATOM 708 C CA . SER A 1 99 ? 16.802 -1.449 -15.099 1.00 95.38 99 SER A CA 1
ATOM 709 C C . SER A 1 99 ? 17.316 -0.566 -16.236 1.00 95.38 99 SER A C 1
ATOM 711 O O . SER A 1 99 ? 17.173 0.659 -16.195 1.00 95.38 99 SER A O 1
ATOM 713 N N . ASP A 1 100 ? 17.801 -1.189 -17.309 1.00 96.19 100 ASP A N 1
ATOM 714 C CA . ASP A 1 100 ? 18.140 -0.500 -18.562 1.00 96.19 100 ASP A CA 1
ATOM 715 C C . ASP A 1 100 ? 16.951 0.312 -19.106 1.00 96.19 100 ASP A C 1
ATOM 717 O O . ASP A 1 100 ? 17.128 1.392 -19.666 1.00 96.19 100 ASP A O 1
ATOM 721 N N . PHE A 1 101 ? 15.719 -0.170 -18.900 1.00 96.56 101 PHE A N 1
ATOM 722 C CA . PHE A 1 101 ? 14.499 0.570 -19.221 1.00 96.56 101 PHE A CA 1
ATOM 723 C C . PHE A 1 101 ? 14.410 1.883 -18.430 1.00 96.56 101 PHE A C 1
ATOM 725 O O . PHE A 1 101 ? 14.224 2.942 -19.025 1.00 96.56 101 PHE A O 1
ATOM 732 N N . PHE A 1 102 ? 14.605 1.848 -17.107 1.00 96.62 102 PHE A N 1
ATOM 733 C CA . PHE A 1 102 ? 14.610 3.058 -16.277 1.00 96.62 102 PHE A CA 1
ATOM 734 C C . PHE A 1 102 ? 15.667 4.073 -16.736 1.00 96.62 102 PHE A C 1
ATOM 736 O O . PHE A 1 102 ? 15.361 5.252 -16.915 1.00 96.62 102 PHE A O 1
ATOM 743 N N . GLN A 1 103 ? 16.893 3.607 -16.988 1.00 95.94 103 GLN A N 1
ATOM 744 C CA . GLN A 1 103 ? 17.997 4.462 -17.432 1.00 95.94 103 GLN A CA 1
ATOM 745 C C . GLN A 1 103 ? 17.716 5.089 -18.807 1.00 95.94 103 GLN A C 1
ATOM 747 O O . GLN A 1 103 ? 17.911 6.292 -18.988 1.00 95.94 103 GLN A O 1
ATOM 752 N N . ARG A 1 104 ? 17.182 4.310 -19.759 1.00 94.69 104 ARG A N 1
ATOM 753 C CA . ARG A 1 104 ? 16.776 4.802 -21.088 1.00 94.69 104 ARG A CA 1
ATOM 754 C C . ARG A 1 104 ? 15.654 5.837 -21.018 1.00 94.69 104 ARG A C 1
ATOM 756 O O . ARG A 1 104 ? 15.719 6.832 -21.735 1.00 94.69 104 ARG A O 1
ATOM 763 N N . ALA A 1 105 ? 14.648 5.626 -20.169 1.00 95.00 105 ALA A N 1
ATOM 764 C CA . ALA A 1 105 ? 13.575 6.598 -19.965 1.00 95.00 105 ALA A CA 1
ATOM 765 C C . ALA A 1 105 ? 14.121 7.925 -19.410 1.00 95.00 105 ALA A C 1
ATOM 767 O O . ALA A 1 105 ? 13.840 8.983 -19.971 1.00 95.00 105 ALA A O 1
ATOM 768 N N . ASN A 1 106 ? 14.978 7.872 -18.385 1.00 93.62 106 ASN A N 1
ATOM 769 C CA . ASN A 1 106 ? 15.604 9.071 -17.820 1.00 93.62 106 ASN A CA 1
ATOM 770 C C . ASN A 1 106 ? 16.485 9.803 -18.842 1.00 93.62 106 ASN A C 1
ATOM 772 O O . ASN A 1 106 ? 16.426 11.027 -18.929 1.00 93.62 106 ASN A O 1
ATOM 776 N N . HIS A 1 107 ? 17.247 9.074 -19.665 1.00 92.50 107 HIS A N 1
ATOM 777 C CA . HIS A 1 107 ? 18.035 9.672 -20.744 1.00 92.50 107 HIS A CA 1
ATOM 778 C C . HIS A 1 107 ? 17.153 10.463 -21.728 1.00 92.50 107 HIS A C 1
ATOM 780 O O . HIS A 1 107 ? 17.475 11.603 -22.053 1.00 92.50 107 HIS A O 1
ATOM 786 N N . LEU A 1 108 ? 16.012 9.906 -22.161 1.00 92.38 108 LEU A N 1
ATOM 787 C CA . LEU A 1 108 ? 15.067 10.599 -23.053 1.00 92.38 108 LEU A CA 1
ATOM 788 C C . LEU A 1 108 ? 14.453 11.861 -22.419 1.00 92.38 108 LEU A C 1
ATOM 790 O O . LEU A 1 108 ? 14.252 12.861 -23.108 1.00 92.38 108 LEU A O 1
ATOM 794 N N . ILE A 1 109 ? 14.180 11.837 -21.110 1.00 90.94 109 ILE A N 1
ATOM 795 C CA . ILE A 1 109 ? 13.691 13.011 -20.366 1.00 90.94 109 ILE A CA 1
ATOM 796 C C . ILE A 1 109 ? 14.749 14.125 -20.350 1.00 90.94 109 ILE A C 1
ATOM 798 O O . ILE A 1 109 ? 14.411 15.299 -20.521 1.00 90.94 109 ILE A O 1
ATOM 802 N N . VAL A 1 110 ? 16.026 13.766 -20.177 1.00 90.62 110 VAL A N 1
ATOM 803 C CA . VAL A 1 110 ? 17.146 14.719 -20.136 1.00 90.62 110 VAL A CA 1
ATOM 804 C C . VAL A 1 110 ? 17.4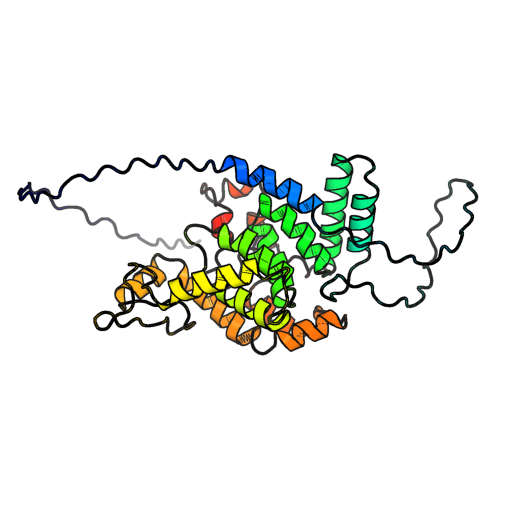43 15.319 -21.517 1.00 90.62 110 VAL A C 1
ATOM 806 O O . VAL A 1 110 ? 17.691 16.522 -21.596 1.00 90.62 110 VAL A O 1
ATOM 809 N N . THR A 1 111 ? 17.369 14.547 -22.611 1.00 89.44 111 THR A N 1
ATOM 810 C CA . THR A 1 111 ? 17.708 15.055 -23.960 1.00 89.44 111 THR A CA 1
ATOM 811 C C . THR A 1 111 ? 16.615 15.899 -24.633 1.00 89.44 111 THR A C 1
ATOM 813 O O . THR A 1 111 ? 16.923 16.650 -25.555 1.00 89.44 111 THR A O 1
ATOM 816 N N . ARG A 1 112 ? 15.360 15.859 -24.156 1.00 72.94 112 ARG A N 1
ATOM 817 C CA . ARG A 1 112 ? 14.273 16.824 -24.476 1.00 72.94 112 ARG A CA 1
ATOM 818 C C . ARG A 1 112 ? 13.863 16.998 -25.962 1.00 72.94 112 ARG A C 1
ATOM 820 O O . ARG A 1 112 ? 13.157 17.958 -26.283 1.00 72.94 112 ARG A O 1
ATOM 827 N N . GLU A 1 113 ? 14.205 16.080 -26.865 1.00 66.75 113 GLU A N 1
ATOM 828 C CA . GLU A 1 113 ? 13.866 16.153 -28.304 1.00 66.75 113 GLU A CA 1
ATOM 829 C C . GLU A 1 113 ? 12.373 15.887 -28.638 1.00 66.75 113 GLU A C 1
ATOM 831 O O . GLU A 1 113 ? 11.995 14.830 -29.140 1.00 66.75 113 GLU A O 1
ATOM 836 N N . GLY A 1 114 ? 11.497 16.871 -28.401 1.00 62.12 114 GLY A N 1
ATOM 837 C CA . GLY A 1 114 ? 10.089 16.836 -28.838 1.00 62.12 114 GLY A CA 1
ATOM 838 C C . GLY A 1 114 ? 9.119 16.281 -27.785 1.00 62.12 114 GLY A C 1
ATOM 839 O O . GLY A 1 114 ? 8.924 15.076 -27.641 1.00 62.12 114 GLY A O 1
ATOM 840 N N . LYS A 1 115 ? 8.466 17.196 -27.059 1.00 74.25 115 LYS A N 1
ATOM 841 C CA . LYS A 1 115 ? 7.875 16.945 -25.730 1.00 74.25 115 LYS A CA 1
ATOM 842 C C . LYS A 1 115 ? 6.806 15.841 -25.657 1.00 74.25 115 LYS A C 1
ATOM 844 O O . LYS A 1 115 ? 6.867 15.016 -24.755 1.00 74.25 115 LYS A O 1
ATOM 849 N N . GLU A 1 116 ? 5.835 15.817 -26.569 1.00 77.75 116 GLU A N 1
ATOM 850 C CA . GLU A 1 116 ? 4.658 14.938 -26.436 1.00 77.75 116 GLU A CA 1
ATOM 851 C C . GLU A 1 116 ? 4.945 13.487 -26.851 1.00 77.75 116 GLU A C 1
ATOM 853 O O . GLU A 1 116 ? 4.666 12.552 -26.102 1.00 77.75 116 GLU A O 1
ATOM 858 N N . LYS A 1 117 ? 5.592 13.283 -28.007 1.00 80.38 117 LYS A N 1
ATOM 859 C CA . LYS A 1 117 ? 5.969 11.939 -28.473 1.00 80.38 117 LYS A CA 1
ATOM 860 C C . LYS A 1 117 ? 6.988 11.272 -27.539 1.00 80.38 117 LYS A C 1
ATOM 862 O O . LYS A 1 117 ? 6.959 10.052 -27.392 1.00 80.38 117 LYS A O 1
ATOM 867 N N . ILE A 1 118 ? 7.852 12.055 -26.880 1.00 84.81 118 ILE A N 1
ATOM 868 C CA . ILE A 1 118 ? 8.725 11.551 -25.811 1.00 84.81 118 ILE A CA 1
ATOM 869 C C . ILE A 1 118 ? 7.908 10.996 -24.643 1.00 84.81 118 ILE A C 1
ATOM 871 O O . ILE A 1 118 ? 8.247 9.918 -24.167 1.00 84.81 118 ILE A O 1
ATOM 875 N N . PHE A 1 119 ? 6.849 11.676 -24.190 1.00 86.81 119 PHE A N 1
ATOM 876 C CA . PHE A 1 119 ? 6.113 11.260 -22.991 1.00 86.81 119 PHE A CA 1
ATOM 877 C C . PHE A 1 119 ? 5.516 9.853 -23.126 1.00 86.81 119 PHE A C 1
ATOM 879 O O . PHE A 1 119 ? 5.759 9.006 -22.268 1.00 86.81 119 PHE A O 1
ATOM 886 N N . ASN A 1 120 ? 4.825 9.566 -24.234 1.00 87.69 120 ASN A N 1
ATOM 887 C CA . ASN A 1 120 ? 4.256 8.233 -24.472 1.00 87.69 120 ASN A CA 1
ATOM 888 C C . ASN A 1 120 ? 5.355 7.159 -24.556 1.00 87.69 120 ASN A C 1
ATOM 890 O O . ASN A 1 120 ? 5.273 6.143 -23.872 1.00 87.69 120 ASN A O 1
ATOM 894 N N . ASN A 1 121 ? 6.445 7.429 -25.288 1.00 90.88 121 ASN A N 1
ATOM 895 C CA . ASN A 1 121 ? 7.592 6.516 -25.359 1.00 90.88 121 ASN A CA 1
ATOM 896 C C . ASN A 1 121 ? 8.217 6.255 -23.971 1.00 90.88 121 ASN A C 1
ATOM 898 O O . ASN A 1 121 ? 8.613 5.132 -23.669 1.00 90.88 121 ASN A O 1
ATOM 902 N N . VAL A 1 122 ? 8.331 7.285 -23.128 1.00 94.19 122 VAL A N 1
ATOM 903 C CA . VAL A 1 122 ? 8.867 7.196 -21.760 1.00 94.19 122 VAL A CA 1
ATOM 904 C C . VAL A 1 122 ? 7.948 6.361 -20.867 1.00 94.19 122 VAL A C 1
ATOM 906 O O . VAL A 1 122 ? 8.441 5.496 -20.141 1.00 94.19 122 VAL A O 1
ATOM 909 N N . MET A 1 123 ? 6.630 6.551 -20.967 1.00 95.00 123 MET A N 1
ATOM 910 C CA . MET A 1 123 ? 5.638 5.747 -20.251 1.00 95.00 123 MET A CA 1
ATOM 911 C C . MET A 1 123 ? 5.698 4.269 -20.654 1.00 95.00 123 MET A C 1
ATOM 913 O O . MET A 1 123 ? 5.768 3.413 -19.772 1.00 95.00 123 MET A O 1
ATOM 917 N N . ASP A 1 124 ? 5.775 3.961 -21.951 1.00 95.06 124 ASP A N 1
ATOM 918 C CA . ASP A 1 124 ? 5.912 2.584 -22.452 1.00 95.06 124 ASP A CA 1
ATOM 919 C C . ASP A 1 124 ? 7.218 1.922 -21.977 1.00 95.06 124 ASP A C 1
ATOM 921 O O . ASP A 1 124 ? 7.251 0.729 -21.659 1.00 95.06 124 ASP A O 1
ATOM 925 N N . ILE A 1 125 ? 8.315 2.685 -21.909 1.00 96.25 125 ILE A N 1
ATOM 926 C CA . ILE A 1 125 ? 9.610 2.202 -21.408 1.00 96.25 125 ILE A CA 1
ATOM 927 C C . ILE A 1 125 ? 9.547 1.954 -19.893 1.00 96.25 125 ILE A C 1
ATOM 929 O O . ILE A 1 125 ? 10.006 0.908 -19.427 1.00 96.25 125 ILE A O 1
ATOM 933 N N . TRP A 1 126 ? 8.959 2.861 -19.104 1.00 96.75 126 TRP A N 1
ATOM 934 C CA . TRP A 1 126 ? 8.753 2.617 -17.674 1.00 96.75 126 TRP A CA 1
ATOM 935 C C . TRP A 1 126 ? 7.798 1.447 -17.420 1.00 96.75 126 TRP A C 1
ATOM 937 O O . TRP A 1 126 ? 8.041 0.691 -16.481 1.00 96.75 126 TRP A O 1
ATOM 947 N N . GLN A 1 127 ? 6.781 1.227 -18.260 1.00 95.75 127 GLN A N 1
ATOM 948 C CA . GLN A 1 127 ? 5.920 0.048 -18.151 1.00 95.75 127 GLN A CA 1
ATOM 949 C C . GLN A 1 127 ? 6.730 -1.244 -18.302 1.00 95.75 127 GLN A C 1
ATOM 951 O O . GLN A 1 127 ? 6.681 -2.098 -17.421 1.00 95.75 127 GLN A O 1
ATOM 956 N N . GLN A 1 128 ? 7.543 -1.357 -19.357 1.00 95.62 128 GLN A N 1
ATOM 957 C CA . GLN A 1 128 ? 8.413 -2.521 -19.576 1.00 95.62 128 GLN A CA 1
ATOM 958 C C . GLN A 1 128 ? 9.375 -2.744 -18.396 1.00 95.62 128 GLN A C 1
ATOM 960 O O . GLN A 1 128 ? 9.530 -3.865 -17.913 1.00 95.62 128 GLN A O 1
ATOM 965 N N . GLY A 1 129 ? 9.968 -1.672 -17.857 1.00 95.81 129 GLY A N 1
ATOM 966 C CA . GLY A 1 129 ? 10.796 -1.766 -16.651 1.00 95.81 129 GLY A CA 1
ATOM 967 C C . GLY A 1 129 ? 10.012 -2.248 -15.420 1.00 95.81 129 GLY A C 1
ATOM 968 O O . GLY A 1 129 ? 10.505 -3.087 -14.662 1.00 95.81 129 GLY A O 1
ATOM 969 N N . ALA A 1 130 ? 8.777 -1.778 -15.231 1.00 95.62 130 ALA A N 1
ATOM 970 C CA . ALA A 1 130 ? 7.901 -2.217 -14.146 1.00 95.62 130 ALA A CA 1
ATOM 971 C C . ALA A 1 130 ? 7.513 -3.700 -14.291 1.00 95.62 130 ALA A C 1
ATOM 973 O O . ALA A 1 130 ? 7.535 -4.436 -13.303 1.00 95.62 130 ALA A O 1
ATOM 974 N N . GLU A 1 131 ? 7.243 -4.158 -15.515 1.00 93.00 131 GLU A N 1
ATOM 975 C CA . GLU A 1 131 ? 6.973 -5.563 -15.846 1.00 93.00 131 GLU A CA 1
ATOM 976 C C . GLU A 1 131 ? 8.187 -6.463 -15.549 1.00 93.00 131 GLU A C 1
ATOM 978 O O . GLU A 1 131 ? 8.006 -7.536 -14.975 1.00 93.00 131 GLU A O 1
ATOM 983 N N . THR A 1 132 ? 9.426 -5.999 -15.791 1.00 93.38 132 THR A N 1
ATOM 984 C CA . THR A 1 132 ? 10.656 -6.702 -15.342 1.00 93.38 132 THR A CA 1
ATOM 985 C C . THR A 1 132 ? 10.901 -6.659 -13.828 1.00 93.38 132 THR A C 1
ATOM 987 O O . THR A 1 132 ? 11.889 -7.204 -13.340 1.00 93.38 132 THR A O 1
ATOM 990 N N . GLY A 1 133 ? 10.029 -6.010 -13.053 1.00 94.12 133 GLY A N 1
ATOM 991 C CA . GLY A 1 133 ? 10.159 -5.923 -11.603 1.00 94.12 133 GLY A CA 1
ATOM 992 C C . GLY A 1 133 ? 10.993 -4.743 -11.088 1.00 94.12 133 GLY A C 1
ATOM 993 O O . GLY A 1 133 ? 11.261 -4.709 -9.888 1.00 94.12 133 GLY A O 1
ATOM 994 N N . CYS A 1 134 ? 11.395 -3.781 -11.926 1.00 96.25 134 CYS A N 1
ATOM 995 C CA . CYS A 1 134 ? 12.208 -2.636 -11.505 1.00 96.25 134 CYS A CA 1
ATOM 996 C C . CYS A 1 134 ? 11.371 -1.610 -10.722 1.00 96.25 134 CYS A C 1
ATOM 998 O O . CYS A 1 134 ? 10.473 -0.976 -11.277 1.00 96.25 134 CYS A O 1
ATOM 1000 N N . ILE A 1 135 ? 11.679 -1.413 -9.437 1.00 97.25 135 ILE A N 1
ATOM 1001 C CA . ILE A 1 135 ? 10.880 -0.554 -8.548 1.00 97.25 135 ILE A CA 1
ATOM 1002 C C . ILE A 1 135 ? 10.914 0.930 -8.968 1.00 97.25 135 ILE A C 1
ATOM 1004 O O . ILE A 1 135 ? 9.838 1.523 -9.046 1.00 97.25 135 ILE A O 1
ATOM 1008 N N . PRO A 1 136 ? 12.064 1.539 -9.330 1.00 97.69 136 PRO A N 1
ATOM 1009 C CA . PRO A 1 136 ? 12.079 2.888 -9.902 1.00 97.69 136 PRO A CA 1
ATOM 1010 C C . PRO A 1 136 ? 11.158 3.055 -11.125 1.00 97.69 136 PRO A C 1
ATOM 1012 O O . PRO A 1 136 ? 10.460 4.064 -11.235 1.00 97.69 136 PRO A O 1
ATOM 1015 N N . SER A 1 137 ? 11.075 2.048 -12.003 1.00 97.44 137 SER A N 1
ATOM 1016 C CA . SER A 1 137 ? 10.135 2.044 -13.132 1.00 97.44 137 SER A CA 1
ATOM 1017 C C . SER A 1 137 ? 8.673 1.919 -12.686 1.00 97.44 137 SER A C 1
ATOM 1019 O O . SER A 1 137 ? 7.831 2.655 -13.195 1.00 97.44 137 SER A O 1
ATOM 1021 N N . MET A 1 138 ? 8.366 1.057 -11.703 1.00 97.75 138 MET A N 1
ATOM 1022 C CA . MET A 1 138 ? 7.020 0.951 -11.110 1.00 97.75 138 MET A CA 1
ATOM 1023 C C . MET A 1 138 ? 6.546 2.288 -10.545 1.00 97.75 138 MET A C 1
ATOM 1025 O O . MET A 1 138 ? 5.426 2.703 -10.822 1.00 97.75 138 MET A O 1
ATOM 1029 N N . ILE A 1 139 ? 7.411 2.966 -9.787 1.00 97.38 139 ILE A N 1
ATOM 1030 C CA . ILE A 1 139 ? 7.141 4.262 -9.155 1.00 97.38 139 ILE A CA 1
ATOM 1031 C C . ILE A 1 139 ? 6.827 5.326 -10.206 1.00 97.38 139 ILE A C 1
ATOM 1033 O O . ILE A 1 139 ? 5.835 6.035 -10.068 1.00 97.38 139 ILE A O 1
ATOM 1037 N N . ASN A 1 140 ? 7.631 5.428 -11.267 1.00 97.12 140 ASN A N 1
ATOM 1038 C CA . ASN A 1 140 ? 7.434 6.466 -12.280 1.00 97.12 140 ASN A CA 1
ATOM 1039 C C . ASN A 1 140 ? 6.225 6.177 -13.180 1.00 97.12 140 ASN A C 1
ATOM 1041 O O . ASN A 1 140 ? 5.419 7.077 -13.420 1.00 97.12 140 ASN A O 1
ATOM 1045 N N . TYR A 1 141 ? 6.030 4.925 -13.607 1.00 96.81 141 TYR A N 1
ATOM 1046 C CA . TYR A 1 141 ? 4.837 4.541 -14.364 1.00 96.81 141 TYR A CA 1
ATOM 1047 C C . TYR A 1 141 ? 3.559 4.755 -13.541 1.00 96.81 141 TYR A C 1
ATOM 1049 O O . TYR A 1 141 ? 2.634 5.437 -13.982 1.00 96.81 141 TYR A O 1
ATOM 1057 N N . ALA A 1 142 ? 3.509 4.232 -12.313 1.00 96.56 142 ALA A N 1
ATOM 1058 C CA . ALA A 1 142 ? 2.339 4.373 -11.455 1.00 96.56 142 ALA A CA 1
ATOM 1059 C C . ALA A 1 142 ? 2.114 5.823 -11.001 1.00 96.56 142 ALA A C 1
ATOM 1061 O O . ALA A 1 142 ? 0.964 6.240 -10.905 1.00 96.56 142 ALA A O 1
ATOM 1062 N N . GLY A 1 143 ? 3.176 6.606 -10.787 1.00 95.75 143 GLY A N 1
ATOM 1063 C CA . GLY A 1 143 ? 3.105 8.019 -10.400 1.00 95.75 143 GLY A CA 1
ATOM 1064 C C . GLY A 1 143 ? 2.439 8.928 -11.442 1.00 95.75 143 GLY A C 1
ATOM 1065 O O . GLY A 1 143 ? 1.841 9.950 -11.095 1.00 95.75 143 GLY A O 1
ATOM 1066 N N . ASN A 1 144 ? 2.516 8.538 -12.718 1.00 94.25 144 ASN A N 1
ATOM 1067 C CA . ASN A 1 144 ? 1.805 9.181 -13.823 1.00 94.25 144 ASN A CA 1
ATOM 1068 C C . ASN A 1 144 ? 0.406 8.566 -14.005 1.00 94.25 144 ASN A C 1
ATOM 1070 O O . ASN A 1 144 ? -0.594 9.283 -13.993 1.00 94.25 144 ASN A O 1
ATOM 1074 N N . THR A 1 145 ? 0.302 7.234 -14.074 1.00 91.81 145 THR A N 1
ATOM 1075 C CA . THR A 1 145 ? -0.979 6.529 -14.269 1.00 91.81 145 THR A CA 1
ATOM 1076 C C . THR A 1 145 ? -2.001 6.832 -13.160 1.00 91.81 145 THR A C 1
ATOM 1078 O O . THR A 1 145 ? -3.185 7.007 -13.451 1.00 91.81 145 THR A O 1
ATOM 1081 N N . SER A 1 146 ? -1.573 6.996 -11.902 1.00 90.00 146 SER A N 1
ATOM 1082 C CA . SER A 1 146 ? -2.469 7.251 -10.755 1.00 90.00 146 SER A CA 1
ATOM 1083 C C . SER A 1 146 ? -3.064 8.661 -10.701 1.00 90.00 146 SER A C 1
ATOM 1085 O O . SER A 1 146 ? -3.885 8.959 -9.827 1.00 90.00 146 SER A O 1
ATOM 1087 N N . GLN A 1 147 ? -2.675 9.552 -11.615 1.00 88.81 147 GLN A N 1
ATOM 1088 C CA . GLN A 1 147 ? -3.321 10.859 -11.750 1.00 88.81 147 GLN A CA 1
ATOM 1089 C C . GLN A 1 147 ? -4.743 10.714 -12.302 1.00 88.81 147 GLN A C 1
ATOM 1091 O O . GLN A 1 147 ? -5.643 11.402 -11.825 1.00 88.81 147 GLN A O 1
ATOM 1096 N N . HIS A 1 148 ? -4.953 9.761 -13.216 1.00 89.06 148 HIS A N 1
ATOM 1097 C CA . HIS A 1 148 ? -6.242 9.505 -13.870 1.00 89.06 148 HIS A CA 1
ATOM 1098 C C . HIS A 1 148 ? -6.836 8.126 -13.541 1.00 89.06 148 HIS A C 1
ATOM 1100 O O . HIS A 1 148 ? -8.048 7.950 -13.604 1.00 89.06 148 HIS A O 1
ATOM 1106 N N . LYS A 1 149 ? -5.994 7.142 -13.195 1.00 92.56 149 LYS A N 1
ATOM 1107 C CA . LYS A 1 149 ? -6.369 5.735 -12.974 1.00 92.56 149 LYS A CA 1
ATOM 1108 C C . LYS A 1 149 ? -5.673 5.181 -11.719 1.00 92.56 149 LYS A C 1
ATOM 1110 O O . LYS A 1 149 ? -4.813 4.301 -11.824 1.00 92.56 149 LYS A O 1
ATOM 1115 N N . PRO A 1 150 ? -5.984 5.707 -10.517 1.00 94.06 150 PRO A N 1
ATOM 1116 C CA . PRO A 1 150 ? -5.290 5.337 -9.279 1.00 94.06 150 PRO A CA 1
ATOM 1117 C C . PRO A 1 150 ? -5.379 3.839 -8.962 1.00 94.06 150 PRO A C 1
ATOM 1119 O O . PRO A 1 150 ? -4.462 3.288 -8.359 1.00 94.06 150 PRO A O 1
ATOM 1122 N N . HIS A 1 151 ? -6.424 3.148 -9.426 1.00 93.94 151 HIS A N 1
ATOM 1123 C CA . HIS A 1 151 ? -6.611 1.707 -9.227 1.00 93.94 151 HIS A CA 1
ATOM 1124 C C . HIS A 1 151 ? -5.641 0.843 -10.042 1.00 93.94 151 HIS A C 1
ATOM 1126 O O . HIS A 1 151 ? -5.344 -0.278 -9.634 1.00 93.94 151 HIS A O 1
ATOM 1132 N N . LEU A 1 152 ? -5.108 1.361 -11.156 1.00 94.00 152 LEU A N 1
ATOM 1133 C CA . LEU A 1 152 ? -4.074 0.688 -11.952 1.00 94.00 152 LEU A CA 1
ATOM 1134 C C . LEU A 1 152 ? -2.664 0.932 -11.401 1.00 94.00 152 LEU A C 1
ATOM 1136 O O . LEU A 1 152 ? -1.789 0.076 -11.547 1.00 94.00 152 LEU A O 1
ATOM 1140 N N . GLY A 1 153 ? -2.443 2.077 -10.749 1.00 95.94 153 GLY A N 1
ATOM 1141 C CA . GLY A 1 153 ? -1.187 2.378 -10.062 1.00 95.94 153 GLY A CA 1
ATOM 1142 C C . GLY A 1 153 ? -1.063 1.714 -8.689 1.00 95.94 153 GLY A C 1
ATOM 1143 O O . GLY A 1 153 ? 0.029 1.264 -8.341 1.00 95.94 153 GLY A O 1
ATOM 1144 N N . LEU A 1 154 ? -2.174 1.561 -7.955 1.00 97.12 154 LEU A N 1
ATOM 1145 C CA . LEU A 1 154 ? -2.249 0.901 -6.643 1.00 97.12 154 LEU A CA 1
ATOM 1146 C C . LEU A 1 154 ? -1.427 -0.402 -6.549 1.00 97.12 154 LEU A C 1
ATOM 1148 O O . LEU A 1 154 ? -0.575 -0.472 -5.663 1.00 97.12 154 LEU A O 1
ATOM 1152 N N . PRO A 1 155 ? -1.606 -1.428 -7.412 1.00 97.31 155 PRO A N 1
ATOM 1153 C CA . PRO A 1 155 ? -0.847 -2.674 -7.288 1.00 97.31 155 PRO A CA 1
ATOM 1154 C C . PRO A 1 155 ? 0.659 -2.499 -7.512 1.00 97.31 155 PRO A C 1
ATOM 1156 O O . PRO A 1 155 ? 1.439 -3.236 -6.920 1.00 97.31 155 PRO A O 1
ATOM 1159 N N . LEU A 1 156 ? 1.086 -1.531 -8.328 1.00 97.44 156 LEU A N 1
ATOM 1160 C CA . LEU A 1 156 ? 2.504 -1.251 -8.584 1.00 97.44 156 LEU A CA 1
ATOM 1161 C C . LEU A 1 156 ? 3.153 -0.475 -7.430 1.00 97.44 156 LEU A C 1
ATOM 1163 O O . LEU A 1 156 ? 4.280 -0.777 -7.040 1.00 97.44 156 LEU A O 1
ATOM 1167 N N . LEU A 1 157 ? 2.432 0.487 -6.850 1.00 97.94 157 LEU A N 1
ATOM 1168 C CA . LEU A 1 157 ? 2.888 1.231 -5.673 1.00 97.94 157 LEU A CA 1
ATOM 1169 C C . LEU A 1 157 ? 2.905 0.340 -4.426 1.00 97.94 157 LEU A C 1
ATOM 1171 O O . LEU A 1 157 ? 3.870 0.379 -3.667 1.00 97.94 157 LEU A O 1
ATOM 1175 N N . LEU A 1 158 ? 1.905 -0.533 -4.263 1.00 98.19 158 LEU A N 1
ATOM 1176 C CA . LEU A 1 158 ? 1.874 -1.547 -3.209 1.00 98.19 158 LEU A CA 1
ATOM 1177 C C . LEU A 1 158 ? 2.999 -2.579 -3.379 1.00 98.19 158 LEU A C 1
ATOM 1179 O O . LEU A 1 158 ? 3.643 -2.928 -2.394 1.00 98.19 158 LEU A O 1
ATOM 1183 N N . GLU A 1 159 ? 3.289 -3.020 -4.608 1.00 98.00 159 GLU A N 1
ATOM 1184 C CA . GLU A 1 159 ? 4.423 -3.903 -4.920 1.00 98.00 159 GLU A CA 1
ATOM 1185 C C . GLU A 1 159 ? 5.778 -3.237 -4.601 1.00 98.00 159 GLU A C 1
ATOM 1187 O O . GLU A 1 159 ? 6.654 -3.873 -4.016 1.00 98.00 159 GLU A O 1
ATOM 1192 N N . GLY A 1 160 ? 5.952 -1.948 -4.915 1.00 97.81 160 GLY A N 1
ATOM 1193 C CA . GLY A 1 160 ? 7.139 -1.181 -4.515 1.00 97.81 160 GLY A CA 1
ATOM 1194 C C . GLY A 1 160 ? 7.241 -0.970 -2.996 1.00 97.81 160 GLY A C 1
ATOM 1195 O O . GLY A 1 160 ? 8.337 -1.036 -2.433 1.00 97.81 160 GLY A O 1
ATOM 1196 N N . ALA A 1 161 ? 6.104 -0.770 -2.324 1.00 98.25 161 ALA A N 1
ATOM 1197 C CA . ALA A 1 161 ? 6.019 -0.584 -0.879 1.00 98.25 161 ALA A CA 1
ATOM 1198 C C . ALA A 1 161 ? 6.356 -1.867 -0.099 1.00 98.25 161 ALA A C 1
ATOM 1200 O O . ALA A 1 161 ? 7.189 -1.808 0.803 1.00 98.25 161 ALA A O 1
ATOM 1201 N N . ILE A 1 162 ? 5.806 -3.035 -0.471 1.00 98.44 162 ILE A N 1
ATOM 1202 C CA . ILE A 1 162 ? 6.146 -4.318 0.188 1.00 98.44 162 ILE A CA 1
ATOM 1203 C C . ILE A 1 162 ? 7.601 -4.747 -0.038 1.00 98.44 162 ILE A C 1
ATOM 1205 O O . ILE A 1 162 ? 8.112 -5.579 0.703 1.00 98.44 162 ILE A O 1
ATOM 1209 N N . ARG A 1 163 ? 8.271 -4.196 -1.058 1.00 97.75 163 ARG A N 1
ATOM 1210 C CA . ARG A 1 163 ? 9.710 -4.378 -1.309 1.00 97.75 163 ARG A CA 1
ATOM 1211 C C . ARG A 1 163 ? 10.591 -3.362 -0.574 1.00 97.75 163 ARG A C 1
ATOM 1213 O O . ARG A 1 163 ? 11.803 -3.345 -0.771 1.00 97.75 163 ARG A O 1
ATOM 1220 N N . GLY A 1 164 ? 10.000 -2.509 0.260 1.00 97.50 164 GLY A N 1
ATOM 1221 C CA . GLY A 1 164 ? 10.727 -1.601 1.136 1.00 97.50 164 GLY A CA 1
ATOM 1222 C C . GLY A 1 164 ? 10.995 -0.202 0.588 1.00 97.50 164 GLY A C 1
ATOM 1223 O O . GLY A 1 164 ? 11.744 0.538 1.225 1.00 97.50 164 GLY A O 1
ATOM 1224 N N . HIS A 1 165 ? 10.470 0.188 -0.580 1.00 97.44 165 HIS A N 1
ATOM 1225 C CA . HIS A 1 165 ? 10.861 1.459 -1.200 1.00 97.44 165 HIS A CA 1
ATOM 1226 C C . HIS A 1 165 ? 10.082 2.656 -0.614 1.00 97.44 165 HIS A C 1
ATOM 1228 O O . HIS A 1 165 ? 8.875 2.774 -0.843 1.00 97.44 165 HIS A O 1
ATOM 1234 N N . PRO A 1 166 ? 10.737 3.616 0.071 1.00 96.44 166 PRO A N 1
ATOM 1235 C CA . PRO A 1 166 ? 10.037 4.662 0.819 1.00 96.44 166 PRO A CA 1
ATOM 1236 C C . PRO A 1 166 ? 9.245 5.616 -0.083 1.00 96.44 166 PRO A C 1
ATOM 1238 O O . PRO A 1 166 ? 8.119 5.975 0.240 1.00 96.44 166 PRO A O 1
ATOM 1241 N N . HIS A 1 167 ? 9.766 5.968 -1.264 1.00 95.88 167 HIS A N 1
ATOM 1242 C CA . HIS A 1 167 ? 9.004 6.792 -2.207 1.00 95.88 167 HIS A CA 1
ATOM 1243 C C . HIS A 1 167 ? 7.769 6.074 -2.792 1.00 95.88 167 HIS A C 1
ATOM 1245 O O . HIS A 1 167 ? 6.767 6.735 -3.044 1.00 95.88 167 HIS A O 1
ATOM 1251 N N . ALA A 1 168 ? 7.785 4.738 -2.931 1.00 97.56 168 ALA A N 1
ATOM 1252 C CA . ALA A 1 168 ? 6.597 3.987 -3.345 1.00 97.56 168 ALA A CA 1
ATOM 1253 C C . ALA A 1 168 ? 5.499 4.058 -2.276 1.00 97.56 168 ALA A C 1
ATOM 1255 O O . ALA A 1 168 ? 4.335 4.212 -2.624 1.00 97.56 168 ALA A O 1
ATOM 1256 N N . VAL A 1 169 ? 5.870 4.028 -0.987 1.00 97.50 169 VAL A N 1
ATOM 1257 C CA . VAL A 1 169 ? 4.931 4.272 0.119 1.00 97.50 169 VAL A CA 1
ATOM 1258 C C . VAL A 1 169 ? 4.324 5.672 0.059 1.00 97.50 169 VAL A C 1
ATOM 1260 O O . VAL A 1 169 ? 3.109 5.789 0.181 1.00 97.50 169 VAL A O 1
ATOM 1263 N N . VAL A 1 170 ? 5.135 6.720 -0.130 1.00 95.75 170 VAL A N 1
ATOM 1264 C CA . VAL A 1 170 ? 4.611 8.098 -0.209 1.00 95.75 170 VAL A CA 1
ATOM 1265 C C . VAL A 1 170 ? 3.577 8.201 -1.329 1.00 95.75 170 VAL A C 1
ATOM 1267 O O . VAL A 1 170 ? 2.452 8.614 -1.083 1.00 95.75 170 VAL A O 1
ATOM 1270 N N . LEU A 1 171 ? 3.899 7.719 -2.535 1.00 96.44 171 LEU A N 1
ATOM 1271 C CA . LEU A 1 171 ? 2.936 7.728 -3.639 1.00 96.44 171 LEU A CA 1
ATOM 1272 C C . LEU A 1 171 ? 1.718 6.824 -3.378 1.00 96.44 171 LEU A C 1
ATOM 1274 O O . LEU A 1 171 ? 0.614 7.187 -3.769 1.00 96.44 171 LEU A O 1
ATOM 1278 N N . LEU A 1 172 ? 1.878 5.674 -2.712 1.00 97.56 172 LEU A N 1
ATOM 1279 C CA . LEU A 1 172 ? 0.765 4.788 -2.343 1.00 97.56 172 LEU A CA 1
ATOM 1280 C C . LEU A 1 172 ? -0.232 5.490 -1.407 1.00 97.56 172 LEU A C 1
ATOM 1282 O O . LEU A 1 172 ? -1.443 5.339 -1.565 1.00 97.56 172 LEU A O 1
ATOM 1286 N N . VAL A 1 173 ? 0.268 6.265 -0.443 1.00 96.38 173 VAL A N 1
ATOM 1287 C CA . VAL A 1 173 ? -0.579 7.081 0.430 1.00 96.38 173 VAL A CA 1
ATOM 1288 C C . VAL A 1 173 ? -1.193 8.224 -0.379 1.00 96.38 173 VAL A C 1
ATOM 1290 O O . VAL A 1 173 ? -2.405 8.209 -0.590 1.00 96.38 173 VAL A O 1
ATOM 1293 N N . ASP A 1 174 ? -0.375 9.140 -0.897 1.00 95.00 174 ASP A N 1
ATOM 1294 C CA . ASP A 1 174 ? -0.794 10.406 -1.518 1.00 95.00 174 ASP A CA 1
ATOM 1295 C C . ASP A 1 174 ? -1.661 10.218 -2.779 1.00 95.00 174 ASP A C 1
ATOM 1297 O O . ASP A 1 174 ? -2.565 11.006 -3.058 1.00 95.00 174 ASP A O 1
ATOM 1301 N N . GLN A 1 175 ? -1.382 9.195 -3.595 1.00 96.00 175 GLN A N 1
ATOM 1302 C CA . GLN A 1 175 ? -2.033 9.018 -4.899 1.00 96.00 175 GLN A CA 1
ATOM 1303 C C . GLN A 1 175 ? -3.107 7.932 -4.929 1.00 96.00 175 GLN A C 1
ATOM 1305 O O . GLN A 1 175 ? -3.927 7.948 -5.850 1.00 96.00 175 GLN A O 1
ATOM 1310 N N . CYS A 1 176 ? -3.130 7.020 -3.951 1.00 96.50 176 CYS A N 1
ATOM 1311 C CA . CYS A 1 176 ? -4.169 5.997 -3.845 1.00 96.50 176 CYS A CA 1
ATOM 1312 C C . CYS A 1 176 ? -5.020 6.184 -2.584 1.00 96.50 176 CYS A C 1
ATOM 1314 O O . CYS A 1 176 ? -6.211 6.456 -2.698 1.00 96.50 176 CYS A O 1
ATOM 1316 N N . TYR A 1 177 ? -4.448 6.067 -1.385 1.00 96.31 177 TYR A N 1
ATOM 1317 C CA . TYR A 1 177 ? -5.257 6.078 -0.158 1.00 96.31 177 TYR A CA 1
ATOM 1318 C C . TYR A 1 177 ? -5.848 7.451 0.198 1.00 96.31 177 TYR A C 1
ATOM 1320 O O . TYR A 1 177 ? -6.928 7.500 0.776 1.00 96.31 177 TYR A O 1
ATOM 1328 N N . GLU A 1 178 ? -5.216 8.570 -0.165 1.00 93.81 178 GLU A N 1
ATOM 1329 C CA . GLU A 1 178 ? -5.842 9.896 0.000 1.00 93.81 178 GLU A CA 1
ATOM 1330 C C . GLU A 1 178 ? -6.994 10.146 -0.983 1.00 93.81 178 GLU A C 1
ATOM 1332 O O . GLU A 1 178 ? -7.851 10.984 -0.714 1.00 93.81 178 GLU A O 1
ATOM 1337 N N . LYS A 1 179 ? -7.037 9.408 -2.099 1.00 94.06 179 LYS A N 1
ATOM 1338 C CA . LYS A 1 179 ? -8.062 9.532 -3.145 1.00 94.06 179 LYS A CA 1
ATOM 1339 C C . LYS A 1 179 ? -9.182 8.493 -3.041 1.00 94.06 179 LYS A C 1
ATOM 1341 O O . LYS A 1 179 ? -10.001 8.413 -3.949 1.00 94.06 179 LYS A O 1
ATOM 1346 N N . SER A 1 180 ? -9.196 7.640 -2.019 1.00 94.06 180 SER A N 1
ATOM 1347 C CA . SER A 1 180 ? -10.173 6.553 -1.942 1.00 94.06 180 SER A CA 1
ATOM 1348 C C . SER A 1 180 ? -11.542 7.020 -1.456 1.00 94.06 180 SER A C 1
ATOM 1350 O O . SER A 1 180 ? -11.654 7.872 -0.578 1.00 94.06 180 SER A O 1
ATOM 1352 N N . GLU A 1 181 ? -12.588 6.389 -1.981 1.00 91.81 181 GLU A N 1
ATOM 1353 C CA . GLU A 1 181 ? -13.985 6.687 -1.651 1.00 91.81 181 GLU A CA 1
ATOM 1354 C C . GLU A 1 181 ? -14.718 5.407 -1.225 1.00 91.81 181 GLU A C 1
ATOM 1356 O O . GLU A 1 181 ? -14.451 4.352 -1.800 1.00 91.81 181 GLU A O 1
ATOM 1361 N N . PRO A 1 182 ? -15.660 5.461 -0.264 1.00 90.69 182 PRO A N 1
ATOM 1362 C CA . PRO A 1 182 ? -16.208 6.672 0.358 1.00 90.69 182 PRO A CA 1
ATOM 1363 C C . PRO A 1 182 ? -15.332 7.268 1.470 1.00 90.69 182 PRO A C 1
ATOM 1365 O O . PRO A 1 182 ? -15.563 8.404 1.869 1.00 90.69 182 PRO A O 1
ATOM 1368 N N . LEU A 1 183 ? -14.344 6.522 1.976 1.00 89.75 183 LEU A N 1
ATOM 1369 C CA . LEU A 1 183 ? -13.475 6.939 3.078 1.00 89.75 183 LEU A CA 1
ATOM 1370 C C . LEU A 1 183 ? -12.002 6.628 2.777 1.00 89.75 183 LEU A C 1
ATOM 1372 O O . LEU A 1 183 ? -11.677 5.694 2.037 1.00 89.75 183 LEU A O 1
ATOM 1376 N N . ARG A 1 184 ? -11.112 7.406 3.401 1.00 91.75 1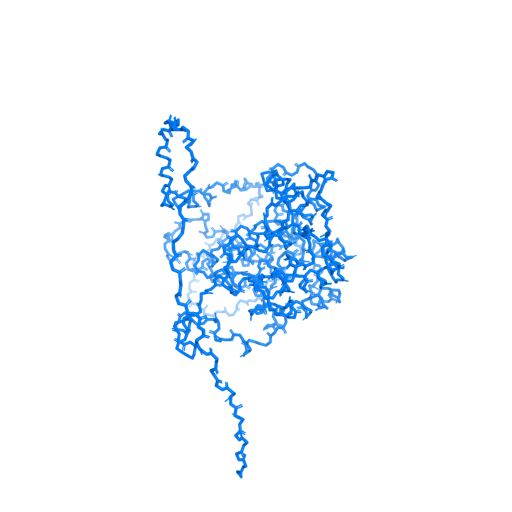84 ARG A N 1
ATOM 1377 C CA . ARG A 1 184 ? -9.659 7.194 3.417 1.00 91.75 184 ARG A CA 1
ATOM 1378 C C . ARG A 1 184 ? -9.299 6.060 4.386 1.00 91.75 184 ARG A C 1
ATOM 1380 O O . ARG A 1 184 ? -9.669 6.155 5.556 1.00 91.75 184 ARG A O 1
ATOM 1387 N N . PRO A 1 185 ? -8.508 5.046 3.985 1.00 94.06 185 PRO A N 1
ATOM 1388 C CA . PRO A 1 185 ? -8.091 3.973 4.873 1.00 94.06 185 PRO A CA 1
ATOM 1389 C C . PRO A 1 185 ? -6.932 4.413 5.773 1.00 94.06 185 PRO A C 1
ATOM 1391 O O . PRO A 1 185 ? -5.783 3.990 5.604 1.00 94.06 185 PRO A O 1
ATOM 1394 N N . PHE A 1 186 ? -7.231 5.276 6.747 1.00 91.69 186 PHE A N 1
ATOM 1395 C CA . PHE A 1 186 ? -6.261 5.819 7.705 1.00 91.69 186 PHE A CA 1
ATOM 1396 C C . PHE A 1 186 ? -5.413 4.725 8.358 1.00 91.69 186 PHE A C 1
ATOM 1398 O O . PHE A 1 186 ? -4.202 4.884 8.515 1.00 91.69 186 PHE A O 1
ATOM 1405 N N . SER A 1 187 ? -6.025 3.579 8.662 1.00 93.50 187 SER A N 1
ATOM 1406 C CA . SER A 1 187 ? -5.353 2.429 9.265 1.00 93.50 187 SER A CA 1
ATOM 1407 C C . SER A 1 187 ? -4.209 1.894 8.380 1.00 93.50 187 SER A C 1
ATOM 1409 O O . SER A 1 187 ? -3.156 1.511 8.891 1.00 93.50 187 SER A O 1
ATOM 1411 N N . LEU A 1 188 ? -4.382 1.895 7.050 1.00 96.38 188 LEU A N 1
ATOM 1412 C CA . LEU A 1 188 ? -3.330 1.522 6.096 1.00 96.38 188 LEU A CA 1
ATOM 1413 C C . LEU A 1 188 ? -2.278 2.627 5.957 1.00 96.38 188 LEU A C 1
ATOM 1415 O O . LEU A 1 188 ? -1.089 2.314 5.978 1.00 96.38 188 LEU A O 1
ATOM 1419 N N . CYS A 1 189 ? -2.681 3.902 5.881 1.00 95.38 189 CYS A N 1
ATOM 1420 C CA . CYS A 1 189 ? -1.737 5.028 5.858 1.00 95.38 189 CYS A CA 1
ATOM 1421 C C . CYS A 1 189 ? -0.761 4.957 7.047 1.00 95.38 189 CYS A C 1
ATOM 1423 O O . CYS A 1 189 ? 0.452 4.957 6.848 1.00 95.38 189 CYS A O 1
ATOM 1425 N N . MET A 1 190 ? -1.288 4.785 8.264 1.00 94.12 190 MET A N 1
ATOM 1426 C CA . MET A 1 190 ? -0.504 4.668 9.499 1.00 94.12 190 MET A CA 1
ATOM 1427 C C . MET A 1 190 ? 0.491 3.500 9.476 1.00 94.12 190 MET A C 1
ATOM 1429 O O . MET A 1 190 ? 1.641 3.654 9.897 1.00 94.12 190 MET A O 1
ATOM 1433 N N . TYR A 1 191 ? 0.077 2.338 8.958 1.00 96.56 191 TYR A N 1
ATOM 1434 C CA . TYR A 1 191 ? 0.970 1.189 8.798 1.00 96.56 191 TYR A CA 1
ATOM 1435 C C . TYR A 1 191 ? 2.158 1.522 7.887 1.00 96.56 191 TYR A C 1
ATOM 1437 O O . TYR A 1 191 ? 3.309 1.249 8.233 1.00 96.56 191 TYR A O 1
ATOM 1445 N N . TRP A 1 192 ? 1.899 2.152 6.743 1.00 97.12 192 TRP A N 1
ATOM 1446 C CA . TRP A 1 192 ? 2.944 2.475 5.778 1.00 97.12 192 TRP A CA 1
ATOM 1447 C C . TRP A 1 192 ? 3.870 3.603 6.245 1.00 97.12 192 TRP A C 1
ATOM 1449 O O . TRP A 1 192 ? 5.086 3.501 6.063 1.00 97.12 192 TRP A O 1
ATOM 1459 N N . SER A 1 193 ? 3.351 4.621 6.936 1.00 94.44 193 SER A N 1
ATOM 1460 C CA . SER A 1 193 ? 4.186 5.662 7.547 1.00 94.44 193 SER A CA 1
ATOM 1461 C C . SER A 1 193 ? 5.121 5.099 8.629 1.00 94.44 193 SER A C 1
ATOM 1463 O O . SER A 1 193 ? 6.295 5.476 8.674 1.00 94.44 193 SER A O 1
ATOM 1465 N N . LYS A 1 194 ? 4.665 4.116 9.426 1.00 95.00 194 LYS A N 1
ATOM 1466 C CA . LYS A 1 194 ? 5.529 3.349 10.347 1.00 95.00 194 LYS A CA 1
ATOM 1467 C C . LYS A 1 194 ? 6.665 2.635 9.602 1.00 95.00 194 LYS A C 1
ATOM 1469 O O . LYS A 1 194 ? 7.801 2.665 10.068 1.00 95.00 194 LYS A O 1
ATOM 1474 N N . MET A 1 195 ? 6.388 2.021 8.448 1.00 96.12 195 MET A N 1
ATOM 1475 C CA . MET A 1 195 ? 7.423 1.350 7.649 1.00 96.12 195 MET A CA 1
ATOM 1476 C C . MET A 1 195 ? 8.480 2.337 7.120 1.00 96.12 195 MET A C 1
ATOM 1478 O O . MET A 1 195 ? 9.673 2.090 7.282 1.00 96.12 195 MET A O 1
ATOM 1482 N N . VAL A 1 196 ? 8.076 3.494 6.576 1.00 94.56 196 VAL A N 1
ATOM 1483 C CA . VAL A 1 196 ? 9.020 4.530 6.093 1.00 94.56 196 VAL A CA 1
ATOM 1484 C C . VAL A 1 196 ? 9.923 5.039 7.212 1.00 94.56 196 VAL A C 1
ATOM 1486 O O . VAL A 1 196 ? 11.137 5.117 7.023 1.00 94.56 196 VAL A O 1
ATOM 1489 N N . LYS A 1 197 ? 9.353 5.318 8.390 1.00 93.19 197 LYS A N 1
ATOM 1490 C CA . LYS A 1 197 ? 10.104 5.729 9.585 1.00 93.19 197 LYS A CA 1
ATOM 1491 C C . LYS A 1 197 ? 11.172 4.704 9.989 1.00 93.19 197 LYS A C 1
ATOM 1493 O O . LYS A 1 197 ? 12.258 5.092 10.409 1.00 93.19 197 LYS A O 1
ATOM 1498 N N . ASN A 1 198 ? 10.882 3.411 9.835 1.00 92.88 198 ASN A N 1
ATOM 1499 C CA . ASN A 1 198 ? 11.831 2.339 10.135 1.00 92.88 198 ASN A CA 1
ATOM 1500 C C . ASN A 1 198 ? 12.945 2.211 9.078 1.00 92.88 198 ASN A C 1
ATOM 1502 O O . ASN A 1 198 ? 14.070 1.881 9.439 1.00 92.88 198 ASN A O 1
ATOM 1506 N N . TRP A 1 199 ? 12.658 2.455 7.793 1.00 92.94 199 TRP A N 1
ATOM 1507 C CA . TRP A 1 199 ? 13.638 2.274 6.708 1.00 92.94 199 TRP A CA 1
ATOM 1508 C C . TRP A 1 199 ? 14.553 3.472 6.461 1.00 92.94 199 TRP A C 1
ATOM 1510 O O . TRP A 1 199 ? 15.697 3.281 6.059 1.00 92.94 199 TRP A O 1
ATOM 1520 N N . VAL A 1 200 ? 14.048 4.696 6.636 1.00 85.88 200 VAL A N 1
ATOM 1521 C CA . VAL A 1 200 ? 14.815 5.930 6.378 1.00 85.88 200 VAL A CA 1
ATOM 1522 C C . VAL A 1 200 ? 15.454 6.475 7.665 1.00 85.88 200 VAL A C 1
ATOM 1524 O O . VAL A 1 200 ? 16.346 7.317 7.616 1.00 85.88 200 VAL A O 1
ATOM 1527 N N . GLY A 1 201 ? 15.020 5.985 8.829 1.00 77.81 201 GLY A N 1
ATOM 1528 C CA . GLY A 1 201 ? 15.398 6.547 10.119 1.00 77.81 201 GLY A CA 1
ATOM 1529 C C . GLY A 1 201 ? 14.766 7.922 10.355 1.00 77.81 201 GLY A C 1
ATOM 1530 O O . GLY A 1 201 ? 13.776 8.299 9.727 1.00 77.81 201 GLY A O 1
ATOM 1531 N N . ILE A 1 202 ? 15.332 8.673 11.300 1.00 56.53 202 ILE A N 1
ATOM 1532 C CA . ILE A 1 202 ? 14.801 9.979 11.733 1.00 56.53 202 ILE A CA 1
ATOM 1533 C C . ILE A 1 202 ? 15.251 11.122 1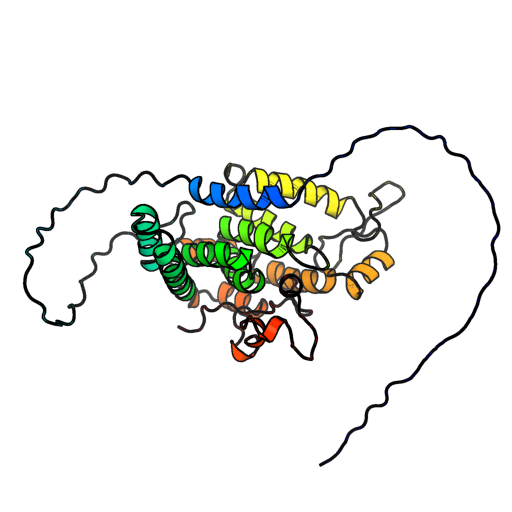0.799 1.00 56.53 202 ILE A C 1
ATOM 1535 O O . ILE A 1 202 ? 14.580 12.146 10.721 1.00 56.53 202 ILE A O 1
ATOM 1539 N N . GLU A 1 203 ? 16.350 10.942 10.062 1.00 55.03 203 GLU A N 1
ATOM 1540 C CA . GLU A 1 203 ? 17.094 12.023 9.387 1.00 55.03 203 GLU A CA 1
ATOM 1541 C C . GLU A 1 203 ? 16.734 12.220 7.902 1.00 55.03 203 GLU A C 1
ATOM 1543 O O . GLU A 1 203 ? 17.336 13.031 7.200 1.00 55.03 203 GLU A O 1
ATOM 1548 N N . GLY A 1 204 ? 15.730 11.499 7.398 1.00 71.38 204 GLY A N 1
ATOM 1549 C CA . GLY A 1 204 ? 15.265 11.630 6.020 1.00 71.38 204 GLY A CA 1
ATOM 1550 C C . GLY A 1 204 ? 14.502 12.927 5.759 1.00 71.38 204 GLY A C 1
ATOM 1551 O O . GLY A 1 204 ? 13.280 12.877 5.636 1.00 71.38 204 GLY A O 1
ATOM 1552 N N . GLU A 1 205 ? 15.194 14.060 5.598 1.00 83.19 205 GLU A N 1
ATOM 1553 C CA . GLU A 1 205 ? 14.587 15.385 5.347 1.00 83.19 205 GLU A CA 1
ATOM 1554 C C . GLU A 1 205 ? 13.577 15.360 4.181 1.00 83.19 205 GLU A C 1
ATOM 1556 O O . GLU A 1 205 ? 12.478 15.902 4.288 1.00 83.19 205 GLU A O 1
ATOM 1561 N N . LYS A 1 206 ? 13.877 14.596 3.117 1.00 86.50 206 LYS A N 1
ATOM 1562 C CA . LYS A 1 206 ? 12.979 14.341 1.970 1.00 86.50 206 LYS A CA 1
ATOM 1563 C C . LYS A 1 206 ? 11.594 13.787 2.357 1.00 86.50 206 LYS A C 1
ATOM 1565 O O . LYS A 1 206 ? 10.634 13.967 1.613 1.00 86.50 206 LYS A O 1
ATOM 1570 N N . TYR A 1 207 ? 11.486 13.113 3.500 1.00 89.94 207 TYR A N 1
ATOM 1571 C CA . TYR A 1 207 ? 10.263 12.490 4.015 1.00 89.94 207 TYR A CA 1
ATOM 1572 C C . TYR A 1 207 ? 9.730 13.179 5.280 1.00 89.94 207 TYR A C 1
ATOM 1574 O O . TYR A 1 207 ? 8.707 12.748 5.815 1.00 89.94 207 TYR A O 1
ATOM 1582 N N . ARG A 1 208 ? 10.372 14.258 5.756 1.00 90.31 208 ARG A N 1
ATOM 1583 C CA . ARG A 1 208 ? 10.008 14.926 7.014 1.00 90.31 208 ARG A CA 1
ATOM 1584 C C . ARG A 1 208 ? 8.543 15.369 7.036 1.00 90.31 208 ARG A C 1
ATOM 1586 O O . ARG A 1 208 ? 7.840 15.025 7.978 1.00 90.31 208 ARG A O 1
ATOM 1593 N N . LYS A 1 209 ? 8.056 16.021 5.972 1.00 90.38 209 LYS A N 1
ATOM 1594 C CA . LYS A 1 209 ? 6.647 16.452 5.854 1.00 90.38 209 LYS A CA 1
ATOM 1595 C C . LYS A 1 209 ? 5.659 15.281 5.986 1.00 90.38 209 LYS A C 1
ATOM 1597 O O . LYS A 1 209 ? 4.709 15.363 6.754 1.00 90.38 209 LYS A O 1
ATOM 1602 N N . PHE A 1 210 ? 5.929 14.169 5.302 1.00 89.69 210 PHE A N 1
ATOM 1603 C CA . PHE A 1 210 ? 5.104 12.954 5.353 1.00 89.69 210 PHE A CA 1
ATOM 1604 C C . PHE A 1 210 ? 5.065 12.333 6.766 1.00 89.69 210 PHE A C 1
ATOM 1606 O O . PHE A 1 210 ? 4.032 11.835 7.212 1.00 89.69 210 PHE A O 1
ATOM 1613 N N . LEU A 1 211 ? 6.176 12.407 7.510 1.00 90.12 211 LEU A N 1
ATOM 1614 C CA . LEU A 1 211 ? 6.256 11.961 8.907 1.00 90.12 211 LEU A CA 1
ATOM 1615 C C . LEU A 1 211 ? 5.672 12.978 9.912 1.00 90.12 211 LEU A C 1
ATOM 1617 O O . LEU A 1 211 ? 5.275 12.597 11.011 1.00 90.12 211 LEU A O 1
ATOM 1621 N N . GLU A 1 212 ? 5.605 14.265 9.575 1.00 90.81 212 GLU A N 1
ATOM 1622 C CA . GLU A 1 212 ? 4.880 15.280 10.356 1.00 90.81 212 GLU A CA 1
ATOM 1623 C C . GLU A 1 212 ? 3.358 15.100 10.215 1.00 90.81 212 GLU A C 1
ATOM 1625 O O . GLU A 1 212 ? 2.631 15.175 11.208 1.00 90.81 212 GLU A O 1
ATOM 1630 N N . GLU A 1 213 ? 2.885 14.768 9.011 1.00 88.88 213 GLU A N 1
ATOM 1631 C CA . GLU A 1 213 ? 1.481 14.440 8.730 1.00 88.88 213 GLU A CA 1
ATOM 1632 C C . GLU A 1 213 ? 1.040 13.141 9.426 1.00 88.88 213 GLU A C 1
ATOM 1634 O O . GLU A 1 213 ? -0.055 13.096 9.992 1.00 88.88 213 GLU A O 1
ATOM 1639 N N . GLU A 1 214 ? 1.916 12.126 9.501 1.00 88.81 214 GLU A N 1
ATOM 1640 C CA . GLU A 1 214 ? 1.701 10.926 10.329 1.00 88.81 214 GLU A CA 1
ATOM 1641 C C . GLU A 1 214 ? 1.424 11.285 11.788 1.00 88.81 214 GLU A C 1
ATOM 1643 O O . GLU A 1 214 ? 0.413 10.845 12.326 1.00 88.81 214 GLU A O 1
ATOM 1648 N N . LYS A 1 215 ? 2.251 12.127 12.423 1.00 88.56 215 LYS A N 1
ATOM 1649 C CA . LYS A 1 215 ? 2.053 12.519 13.832 1.00 88.56 215 LYS A CA 1
ATOM 1650 C C . LYS A 1 215 ? 0.696 13.178 14.076 1.00 88.56 215 LYS A C 1
ATOM 1652 O O . LYS A 1 215 ? 0.132 13.008 15.159 1.00 88.56 215 LYS A O 1
ATOM 1657 N N . LYS A 1 216 ? 0.172 13.932 13.104 1.00 88.75 216 LYS A N 1
ATOM 1658 C CA . LYS A 1 216 ? -1.167 14.527 13.197 1.00 88.75 216 LYS A CA 1
ATOM 1659 C C . LYS A 1 216 ? -2.245 13.440 13.134 1.00 88.75 216 LYS A C 1
ATOM 1661 O O . LYS A 1 216 ? -2.991 13.290 14.096 1.00 88.75 216 LYS A O 1
ATOM 1666 N N . MET A 1 217 ? -2.235 12.614 12.082 1.00 87.25 217 MET A N 1
ATOM 1667 C CA . MET A 1 217 ? -3.177 11.493 11.925 1.00 87.25 217 MET A CA 1
ATOM 1668 C C . MET A 1 217 ? -3.145 10.516 13.111 1.00 87.25 217 MET A C 1
ATOM 1670 O O . MET A 1 217 ? -4.182 10.004 13.518 1.00 87.25 217 MET A O 1
ATOM 1674 N N . ASN A 1 218 ? -1.965 10.280 13.690 1.00 89.00 218 ASN A N 1
ATOM 1675 C CA . ASN A 1 218 ? -1.760 9.434 14.863 1.00 89.00 218 ASN A CA 1
ATOM 1676 C C . ASN A 1 218 ? -2.527 9.981 16.081 1.00 89.00 218 ASN A C 1
ATOM 1678 O O . ASN A 1 218 ? -3.302 9.259 16.705 1.00 89.00 218 ASN A O 1
ATOM 1682 N N . ASN A 1 219 ? -2.375 11.278 16.379 1.00 87.75 219 ASN A N 1
ATOM 1683 C CA . ASN A 1 219 ? -3.138 11.919 17.451 1.00 87.75 219 ASN A CA 1
ATOM 1684 C C . ASN A 1 219 ? -4.648 11.801 17.215 1.00 87.75 219 ASN A C 1
ATOM 1686 O O . ASN A 1 219 ? -5.370 11.449 18.146 1.00 87.75 219 ASN A O 1
ATOM 1690 N N . ASP A 1 220 ? -5.107 12.050 15.989 1.00 84.81 220 ASP A N 1
ATOM 1691 C CA . ASP A 1 220 ? -6.531 12.018 15.658 1.00 84.81 220 ASP A CA 1
ATOM 1692 C C . ASP A 1 220 ? -7.119 10.602 15.826 1.00 84.81 220 ASP A C 1
ATOM 1694 O O . ASP A 1 220 ? -8.141 10.445 16.496 1.00 84.81 220 ASP A O 1
ATOM 1698 N N . LEU A 1 221 ? -6.431 9.571 15.313 1.00 87.62 221 LEU A N 1
ATOM 1699 C CA . LEU A 1 221 ? -6.893 8.175 15.275 1.00 87.62 221 LEU A CA 1
ATOM 1700 C C . LEU A 1 221 ? -6.989 7.496 16.651 1.00 87.62 221 LEU A C 1
ATOM 1702 O O . LEU A 1 221 ? -7.876 6.665 16.855 1.00 87.62 221 LEU A O 1
ATOM 1706 N N . TYR A 1 222 ? -6.070 7.804 17.574 1.00 91.62 222 TYR A N 1
ATOM 1707 C CA . TYR A 1 222 ? -6.072 7.186 18.905 1.00 91.62 222 TYR A CA 1
ATOM 1708 C C . TYR A 1 222 ? -6.875 7.978 19.935 1.00 91.62 222 TYR A C 1
ATOM 1710 O O . TYR A 1 222 ? -7.492 7.349 20.794 1.00 91.62 222 TYR A O 1
ATOM 1718 N N . LYS A 1 223 ? -6.893 9.318 19.848 1.00 94.50 223 LYS A N 1
ATOM 1719 C CA . LYS A 1 223 ? -7.532 10.190 20.852 1.00 94.50 223 LYS A CA 1
ATOM 1720 C C . LYS A 1 223 ? -8.994 10.506 20.568 1.00 94.50 223 LYS A C 1
ATOM 1722 O O . LYS A 1 223 ? -9.626 11.110 21.427 1.00 94.50 223 LYS A O 1
ATOM 1727 N N . HIS A 1 224 ? -9.536 10.119 19.414 1.00 95.88 224 HIS A N 1
ATOM 1728 C CA . HIS A 1 224 ? -10.945 10.323 19.081 1.00 95.88 224 HIS A CA 1
ATOM 1729 C C . HIS A 1 224 ? -11.611 9.020 18.637 1.00 95.88 224 HIS A C 1
ATOM 1731 O O . HIS A 1 224 ? -10.979 8.114 18.097 1.00 95.88 224 HIS A O 1
ATOM 1737 N N . CYS A 1 225 ? -12.922 8.922 18.850 1.00 96.50 225 CYS A N 1
ATOM 1738 C CA . CYS A 1 225 ? -13.730 7.856 18.272 1.00 96.50 225 CYS A CA 1
ATOM 1739 C C . CYS A 1 225 ? -13.845 8.037 16.749 1.00 96.50 225 CYS A C 1
ATOM 1741 O O . CYS A 1 225 ? -14.406 9.041 16.306 1.00 96.50 225 CYS A O 1
ATOM 1743 N N . ASN A 1 226 ? -13.425 7.035 15.967 1.00 95.19 226 ASN A N 1
ATOM 1744 C CA . ASN A 1 226 ? -13.388 7.082 14.495 1.00 95.19 226 ASN A CA 1
ATOM 1745 C C . ASN A 1 226 ? -14.752 7.368 13.820 1.00 95.19 226 ASN A C 1
ATOM 1747 O O . ASN A 1 226 ? -14.788 7.767 12.663 1.00 95.19 226 ASN A O 1
ATOM 1751 N N . ILE A 1 227 ? -15.872 7.177 14.533 1.00 95.69 227 ILE A N 1
ATOM 1752 C CA . ILE A 1 227 ? -17.233 7.410 14.011 1.00 95.69 227 ILE A CA 1
ATOM 1753 C C . ILE A 1 227 ? -17.893 8.681 14.551 1.00 95.69 227 ILE A C 1
ATOM 1755 O O . ILE A 1 227 ? -18.514 9.409 13.786 1.00 95.69 227 ILE A O 1
ATOM 1759 N N . CYS A 1 228 ? -17.807 8.959 15.856 1.00 96.62 228 CYS A N 1
ATOM 1760 C CA . CYS A 1 228 ? -18.538 10.083 16.463 1.00 96.62 228 CYS A CA 1
ATOM 1761 C C . CYS A 1 228 ? -17.649 11.245 16.927 1.00 96.62 228 CYS A C 1
ATOM 1763 O O . CYS A 1 228 ? -18.149 12.161 17.575 1.00 96.62 228 CYS A O 1
ATOM 1765 N N . GLY A 1 229 ? -16.338 11.193 16.668 1.00 95.94 229 GLY A N 1
ATOM 1766 C CA . GLY A 1 229 ? -15.387 12.265 16.982 1.00 95.94 229 GLY A CA 1
ATOM 1767 C C . GLY A 1 229 ? -15.141 12.528 18.473 1.00 95.94 229 GLY A C 1
ATOM 1768 O O . GLY A 1 229 ? -14.293 13.350 18.802 1.00 95.94 229 GLY A O 1
ATOM 1769 N N . LYS A 1 230 ? -15.839 11.843 19.393 1.00 97.44 230 LYS A N 1
ATOM 1770 C CA . LYS A 1 230 ? -15.655 12.017 20.844 1.00 97.44 230 LYS A CA 1
ATOM 1771 C C . LYS A 1 230 ? -14.201 11.783 21.245 1.00 97.44 230 LYS A C 1
ATOM 1773 O O . LYS A 1 230 ? -13.673 10.702 20.986 1.00 97.44 230 LYS A O 1
ATOM 1778 N N . GLN A 1 231 ? -13.613 12.775 21.903 1.00 97.25 231 GLN A N 1
ATOM 1779 C CA . GLN A 1 231 ? -12.253 12.722 22.421 1.00 97.25 231 GLN A CA 1
ATOM 1780 C C . GLN A 1 231 ? -12.161 11.854 23.689 1.00 97.25 231 GLN A C 1
ATOM 1782 O O . GLN A 1 231 ? -13.098 11.809 24.491 1.00 97.25 231 GLN A O 1
ATOM 1787 N N . GLU A 1 232 ? -11.024 11.186 23.871 1.00 96.56 232 GLU A N 1
ATOM 1788 C CA . GLU A 1 232 ? -10.654 10.482 25.101 1.00 96.56 232 GLU A CA 1
ATOM 1789 C C . GLU A 1 232 ? -10.612 11.441 26.303 1.00 96.56 232 GLU A C 1
ATOM 1791 O O . GLU A 1 232 ? -10.081 12.551 26.218 1.00 96.56 232 GLU A O 1
ATOM 1796 N N . SER A 1 233 ? -11.207 11.020 27.419 1.00 96.56 233 SER A N 1
ATOM 1797 C CA . SER A 1 233 ? -11.287 11.783 28.674 1.00 96.56 233 SER A CA 1
ATOM 1798 C C . SER A 1 233 ? -11.660 10.859 29.837 1.00 96.56 233 SER A C 1
ATOM 1800 O O . SER A 1 233 ? -12.064 9.722 29.607 1.00 96.56 233 SER A O 1
ATOM 1802 N N . ASP A 1 234 ? -11.637 11.357 31.076 1.00 96.69 234 ASP A N 1
ATOM 1803 C CA . ASP A 1 234 ? -12.047 10.595 32.274 1.00 96.69 234 ASP A CA 1
ATOM 1804 C C . ASP A 1 234 ? -13.482 10.020 32.193 1.00 96.69 234 ASP A C 1
ATOM 1806 O O . ASP A 1 234 ? -13.827 9.085 32.914 1.00 96.69 234 ASP A O 1
ATOM 1810 N N . LEU A 1 235 ? -14.326 10.570 31.308 1.00 96.62 235 LEU A N 1
ATOM 1811 C CA . LEU A 1 235 ? -15.701 10.123 31.049 1.00 96.62 235 LEU A CA 1
ATOM 1812 C C . LEU A 1 235 ? -15.850 9.295 29.757 1.00 96.62 235 LEU A C 1
ATOM 1814 O O . LEU A 1 235 ? -16.924 8.743 29.505 1.00 96.62 235 LEU A O 1
ATOM 1818 N N . VAL A 1 236 ? -14.816 9.236 28.912 1.00 96.62 236 VAL A N 1
ATOM 1819 C CA . VAL A 1 236 ? -14.834 8.587 27.592 1.00 96.62 236 VAL A CA 1
ATOM 1820 C C . VAL A 1 236 ? -13.563 7.761 27.411 1.00 96.62 236 VAL A C 1
ATOM 1822 O O . VAL A 1 236 ? -12.550 8.235 26.906 1.00 96.62 236 VAL A O 1
ATOM 1825 N N . ASP A 1 237 ? -13.666 6.494 27.795 1.00 97.25 237 ASP A N 1
ATOM 1826 C CA . ASP A 1 237 ? -12.645 5.463 27.613 1.00 97.25 237 ASP A CA 1
ATOM 1827 C C . ASP A 1 237 ? -12.709 4.901 26.176 1.00 97.25 237 ASP A C 1
ATOM 1829 O O . ASP A 1 237 ? -13.724 4.323 25.765 1.00 97.25 237 ASP A O 1
ATOM 1833 N N . LEU A 1 238 ? -11.646 5.096 25.388 1.00 98.00 238 LEU A N 1
ATOM 1834 C CA . LEU A 1 238 ? -11.580 4.648 23.995 1.00 98.00 238 LEU A CA 1
ATOM 1835 C C . LEU A 1 238 ? -10.987 3.236 23.875 1.00 98.00 238 LEU A C 1
ATOM 1837 O O . LEU A 1 238 ? -9.945 2.906 24.437 1.00 98.00 238 LEU A O 1
ATOM 1841 N N . LYS A 1 239 ? -11.637 2.378 23.080 1.00 97.75 239 LYS A N 1
ATOM 1842 C CA . LYS A 1 239 ? -11.188 1.004 22.809 1.00 97.75 239 LYS A CA 1
ATOM 1843 C C . LYS A 1 239 ? -10.743 0.844 21.364 1.00 97.75 239 LYS A C 1
ATOM 1845 O O . LYS A 1 239 ? -11.513 1.107 20.443 1.00 97.75 239 LYS A O 1
ATOM 1850 N N . THR A 1 240 ? -9.520 0.355 21.164 1.00 97.19 240 THR A N 1
ATOM 1851 C CA . THR A 1 240 ? -8.990 0.068 19.825 1.00 97.19 240 THR A CA 1
ATOM 1852 C C . THR A 1 240 ? -9.569 -1.219 19.237 1.00 97.19 240 THR A C 1
ATOM 1854 O O . THR A 1 240 ? -9.913 -2.164 19.957 1.00 97.19 240 THR A O 1
ATOM 1857 N N . CYS A 1 241 ? -9.655 -1.299 17.904 1.00 97.56 241 CYS A N 1
ATOM 1858 C CA . CYS A 1 241 ? -10.134 -2.508 17.232 1.00 97.56 241 CYS A CA 1
ATOM 1859 C C . CYS A 1 241 ? -9.321 -3.752 17.630 1.00 97.56 241 CYS A C 1
ATOM 1861 O O . CYS A 1 241 ? -8.122 -3.837 17.371 1.00 97.56 241 CYS A O 1
ATOM 1863 N N . ASN A 1 242 ? -9.979 -4.790 18.152 1.00 96.25 242 ASN A N 1
ATOM 1864 C CA . ASN A 1 242 ? -9.300 -6.027 18.551 1.00 96.25 242 ASN A CA 1
ATOM 1865 C C . ASN A 1 242 ? -8.576 -6.777 17.417 1.00 96.25 242 ASN A C 1
ATOM 1867 O O . ASN A 1 242 ? -7.701 -7.586 17.715 1.00 96.25 242 ASN A O 1
ATOM 1871 N N . GLY A 1 243 ? -8.912 -6.513 16.150 1.00 95.19 243 GLY A N 1
ATOM 1872 C CA . GLY A 1 243 ? -8.299 -7.161 14.991 1.00 95.19 243 GLY A CA 1
ATOM 1873 C C . GLY A 1 243 ? -6.954 -6.570 14.558 1.00 95.19 243 GLY A C 1
ATOM 1874 O O . GLY A 1 243 ? -6.028 -7.335 14.311 1.00 95.19 243 GLY A O 1
ATOM 1875 N N . CYS A 1 244 ? -6.850 -5.241 14.446 1.00 95.88 244 CYS A N 1
ATOM 1876 C CA . CYS A 1 244 ? -5.643 -4.550 13.959 1.00 95.88 244 CYS A CA 1
ATOM 1877 C C . CYS A 1 244 ? -5.036 -3.550 14.958 1.00 95.88 244 CYS A C 1
ATOM 1879 O O . CYS A 1 244 ? -3.943 -3.056 14.715 1.00 95.88 244 CYS A O 1
ATOM 1881 N N . LYS A 1 245 ? -5.726 -3.258 16.070 1.00 95.06 245 LYS A N 1
ATOM 1882 C CA . LYS A 1 245 ? -5.291 -2.368 17.164 1.00 95.06 245 LYS A CA 1
ATOM 1883 C C . LYS A 1 245 ? -5.034 -0.901 16.774 1.00 95.06 245 LYS A C 1
ATOM 1885 O O . LYS A 1 245 ? -4.395 -0.198 17.545 1.00 95.06 245 LYS A O 1
ATOM 1890 N N . LEU A 1 246 ? -5.558 -0.447 15.628 1.00 93.62 246 LEU A N 1
ATOM 1891 C CA . LEU A 1 246 ? -5.378 0.922 15.124 1.00 93.62 246 LEU A CA 1
ATOM 1892 C C . LEU A 1 246 ? -6.529 1.884 15.508 1.00 93.62 246 LEU A C 1
ATOM 1894 O O . LEU A 1 246 ? -6.337 2.616 16.472 1.00 93.62 246 LEU A O 1
ATOM 1898 N N . PRO A 1 247 ? -7.709 1.913 14.848 1.00 95.12 247 PRO A N 1
ATOM 1899 C CA . PRO A 1 247 ? -8.745 2.896 15.178 1.00 95.12 247 PRO A CA 1
ATOM 1900 C C . PRO A 1 247 ? -9.350 2.672 16.566 1.00 95.12 247 PRO A C 1
ATOM 1902 O O . PRO A 1 247 ? -9.606 1.526 16.964 1.00 95.12 247 PRO A O 1
ATOM 1905 N N . SER A 1 248 ? -9.603 3.787 17.252 1.00 96.81 248 SER A N 1
ATOM 1906 C CA . SER A 1 248 ? -10.272 3.889 18.549 1.00 96.81 248 SER A CA 1
ATOM 1907 C C . SER A 1 248 ? -11.782 4.129 18.422 1.00 96.81 248 SER A C 1
ATOM 1909 O O . SER A 1 248 ? -12.249 4.853 17.542 1.00 96.81 248 SER A O 1
ATOM 1911 N N . TYR A 1 249 ? -12.560 3.570 19.354 1.00 97.75 249 TYR A N 1
ATOM 1912 C CA . TYR A 1 249 ? -14.013 3.747 19.443 1.00 97.75 249 TYR A CA 1
ATOM 1913 C C . TYR A 1 249 ? -14.460 3.953 20.891 1.00 97.75 249 TYR A C 1
ATOM 1915 O O . TYR A 1 249 ? -14.031 3.224 21.782 1.00 97.75 249 TYR A O 1
ATOM 1923 N N . CYS A 1 250 ? -15.393 4.877 21.131 1.00 98.19 250 CYS A N 1
ATOM 1924 C CA . CYS A 1 250 ? -15.977 5.087 22.465 1.00 98.19 250 CYS A CA 1
ATOM 1925 C C . CYS A 1 250 ? -17.043 4.042 22.846 1.00 98.19 250 CYS A C 1
ATOM 1927 O O . CYS A 1 250 ? -17.558 4.054 23.960 1.00 98.19 250 CYS A O 1
ATOM 1929 N N . SER A 1 251 ? -17.468 3.191 21.908 1.00 98.00 251 SER A N 1
ATOM 1930 C CA . SER A 1 251 ? -18.466 2.150 22.155 1.00 98.00 251 SER A CA 1
ATOM 1931 C C . SER A 1 251 ? -18.400 1.040 21.106 1.00 98.00 251 SER A C 1
ATOM 1933 O O . SER A 1 251 ? -17.957 1.247 19.973 1.00 98.00 251 SER A O 1
ATOM 1935 N N . LYS A 1 252 ? -18.932 -0.135 21.463 1.00 98.12 252 LYS A N 1
ATOM 1936 C CA . LYS A 1 252 ? -19.132 -1.246 20.521 1.00 98.12 252 LYS A CA 1
ATOM 1937 C C . LYS A 1 252 ? -20.054 -0.859 19.355 1.00 98.12 252 LYS A C 1
ATOM 1939 O O . LYS A 1 252 ? -19.841 -1.332 18.250 1.00 98.12 252 LYS A O 1
ATOM 1944 N N . GLN A 1 253 ? -21.038 0.015 19.582 1.00 98.31 253 GLN A N 1
ATOM 1945 C CA . GLN A 1 253 ? -21.949 0.486 18.534 1.00 98.31 253 GLN A CA 1
ATOM 1946 C C . GLN A 1 253 ? -21.199 1.283 17.458 1.00 98.31 253 GLN A C 1
ATOM 1948 O O . GLN A 1 253 ? -21.360 0.995 16.277 1.00 98.31 253 GLN A O 1
ATOM 1953 N N . CYS A 1 254 ? -20.327 2.218 17.853 1.00 98.25 254 CYS A N 1
ATOM 1954 C CA . CYS A 1 254 ? -19.474 2.940 16.907 1.00 98.25 254 CYS A CA 1
ATOM 1955 C C . CYS A 1 254 ? -18.551 1.985 16.135 1.00 98.25 254 CYS A C 1
ATOM 1957 O O . CYS A 1 254 ? -18.410 2.127 14.926 1.00 98.25 254 CYS A O 1
ATOM 1959 N N . GLN A 1 255 ? -17.982 0.974 16.799 1.00 98.00 255 GLN A N 1
ATOM 1960 C CA . GLN A 1 255 ? -17.179 -0.042 16.113 1.00 98.00 255 GLN A CA 1
ATOM 1961 C C . GLN A 1 255 ? -17.999 -0.867 15.101 1.00 98.00 255 GLN A C 1
ATOM 1963 O O . GLN A 1 255 ? -17.491 -1.185 14.029 1.00 98.00 255 GLN A O 1
ATOM 1968 N N . THR A 1 256 ? -19.247 -1.224 15.423 1.00 97.88 256 THR A N 1
ATOM 1969 C CA . THR A 1 256 ? -20.138 -1.957 14.509 1.00 97.88 256 THR A CA 1
ATOM 1970 C C . THR A 1 256 ? -20.493 -1.124 13.277 1.00 97.88 256 THR A C 1
ATOM 1972 O O . THR A 1 256 ? -20.388 -1.647 12.174 1.00 97.88 256 THR A O 1
ATOM 1975 N N . ILE A 1 257 ? -20.813 0.166 13.439 1.00 97.19 257 ILE A N 1
ATOM 1976 C CA . ILE A 1 257 ? -21.103 1.075 12.313 1.00 97.19 257 ILE A CA 1
ATOM 1977 C C . ILE A 1 257 ? -19.904 1.136 11.349 1.00 97.19 257 ILE A C 1
ATOM 1979 O O . ILE A 1 257 ? -20.053 0.875 10.159 1.00 97.19 257 ILE A O 1
ATOM 1983 N N . ASP A 1 258 ? -18.687 1.355 11.858 1.00 95.69 258 ASP A N 1
ATOM 1984 C CA . ASP A 1 258 ? -17.465 1.383 11.031 1.00 95.69 258 ASP A CA 1
ATOM 1985 C C . ASP A 1 258 ? -17.156 0.037 10.338 1.00 95.69 258 ASP A C 1
ATOM 1987 O O . ASP A 1 258 ? -16.516 -0.034 9.289 1.00 95.69 258 ASP A O 1
ATOM 1991 N N . TRP A 1 259 ? -17.608 -1.069 10.933 1.00 96.81 259 TRP A N 1
ATOM 1992 C CA . TRP A 1 259 ? -17.391 -2.421 10.420 1.00 96.81 259 TRP A CA 1
ATOM 1993 C C . TRP A 1 259 ? -18.416 -2.858 9.361 1.00 96.81 259 TRP A C 1
ATOM 1995 O O . TRP A 1 259 ? -18.092 -3.688 8.505 1.00 96.81 259 TRP A O 1
ATOM 2005 N N . GLU A 1 260 ? -19.650 -2.362 9.448 1.00 95.19 260 GLU A N 1
ATOM 2006 C CA . GLU A 1 260 ? -20.774 -2.770 8.594 1.00 95.19 260 GLU A CA 1
ATOM 2007 C C . GLU A 1 260 ? -21.073 -1.752 7.488 1.00 95.19 260 GLU A C 1
ATOM 2009 O O . GLU A 1 260 ? -21.315 -2.159 6.352 1.00 95.19 260 GLU A O 1
ATOM 2014 N N . GLU A 1 261 ? -20.994 -0.458 7.802 1.00 93.50 261 GLU A N 1
ATOM 2015 C CA . GLU A 1 261 ? -21.258 0.664 6.889 1.00 93.50 261 GLU A CA 1
ATOM 2016 C C . GLU A 1 261 ? -19.957 1.342 6.413 1.00 93.50 261 GLU A C 1
ATOM 2018 O O . GLU A 1 261 ? -19.899 1.878 5.306 1.00 93.50 261 GLU A O 1
ATOM 2023 N N . GLY A 1 262 ? -18.905 1.302 7.239 1.00 91.00 262 GLY A N 1
ATOM 2024 C CA . GLY A 1 262 ? -17.589 1.875 6.948 1.00 91.00 262 GLY A CA 1
ATOM 2025 C C . GLY A 1 262 ? -16.637 0.961 6.162 1.00 91.00 262 GLY A C 1
ATOM 2026 O O . GLY A 1 262 ? -16.954 -0.153 5.737 1.00 91.00 262 GLY A O 1
ATOM 2027 N N . THR A 1 263 ? -15.407 1.442 5.971 1.00 92.06 263 THR A N 1
ATOM 2028 C CA . THR A 1 263 ? -14.340 0.740 5.229 1.00 92.06 263 THR A CA 1
ATOM 2029 C C . THR A 1 263 ? -13.483 -0.164 6.116 1.00 92.06 263 THR A C 1
ATOM 2031 O O . THR A 1 263 ? -12.738 -1.020 5.615 1.00 92.06 263 THR A O 1
ATOM 2034 N N . HIS A 1 264 ? -13.616 -0.032 7.441 1.00 95.75 264 HIS A N 1
ATOM 2035 C CA . HIS A 1 264 ? -12.689 -0.602 8.410 1.00 95.75 264 HIS A CA 1
ATOM 2036 C C . HIS A 1 264 ? -12.561 -2.129 8.322 1.00 95.75 264 HIS A C 1
ATOM 2038 O O . HIS A 1 264 ? -11.470 -2.674 8.495 1.00 95.75 264 HIS A O 1
ATOM 2044 N N . LYS A 1 265 ? -13.640 -2.848 8.000 1.00 97.00 265 LYS A N 1
ATOM 2045 C CA . LYS A 1 265 ? -13.618 -4.312 7.829 1.00 97.00 265 LYS A CA 1
ATOM 2046 C C . LYS A 1 265 ? -12.601 -4.779 6.786 1.00 97.00 265 LYS A C 1
ATOM 2048 O O . LYS A 1 265 ? -11.876 -5.753 7.017 1.00 97.00 265 LYS A O 1
ATOM 2053 N N . ASN A 1 266 ? -12.527 -4.077 5.660 1.00 96.94 266 ASN A N 1
ATOM 2054 C CA . ASN A 1 266 ? -11.653 -4.429 4.546 1.00 96.94 266 ASN A CA 1
ATOM 2055 C C . ASN A 1 266 ? -10.194 -4.074 4.873 1.00 96.94 266 ASN A C 1
ATOM 2057 O O . ASN A 1 266 ? -9.297 -4.907 4.714 1.00 96.94 266 ASN A O 1
ATOM 2061 N N . GLU A 1 267 ? -9.973 -2.877 5.425 1.00 96.25 267 GLU A N 1
ATOM 2062 C CA . GLU A 1 267 ? -8.671 -2.420 5.928 1.00 96.25 267 GLU A CA 1
ATOM 2063 C C . GLU A 1 267 ? -8.106 -3.351 6.999 1.00 96.25 267 GLU A C 1
ATOM 2065 O O . GLU A 1 267 ? -6.966 -3.796 6.901 1.00 96.25 267 GLU A O 1
ATOM 2070 N N . CYS A 1 268 ? -8.910 -3.693 8.008 1.00 98.00 268 CYS A N 1
ATOM 2071 C CA . CYS A 1 268 ? -8.531 -4.558 9.121 1.00 98.00 268 CYS A CA 1
ATOM 2072 C C . CYS A 1 268 ? -8.084 -5.942 8.630 1.00 98.00 268 CYS A C 1
ATOM 2074 O O . CYS A 1 268 ? -7.156 -6.533 9.186 1.00 98.00 268 CYS A O 1
ATOM 2076 N N . ASN A 1 269 ? -8.695 -6.458 7.561 1.00 98.19 269 ASN A N 1
ATOM 2077 C CA . ASN A 1 269 ? -8.288 -7.727 6.963 1.00 98.19 269 ASN A CA 1
ATOM 2078 C C . ASN A 1 269 ? -6.993 -7.605 6.141 1.00 98.19 269 ASN A C 1
ATOM 2080 O O . ASN A 1 269 ? -6.143 -8.491 6.255 1.00 98.19 269 ASN A O 1
ATOM 2084 N N . GLN A 1 270 ? -6.773 -6.504 5.412 1.00 98.31 270 GLN A N 1
ATOM 2085 C CA . GLN A 1 270 ? -5.478 -6.254 4.761 1.00 98.31 270 GLN A CA 1
ATOM 2086 C C . GLN A 1 270 ? -4.353 -6.012 5.783 1.00 98.31 270 GLN A C 1
ATOM 2088 O O . GLN A 1 270 ? -3.259 -6.552 5.639 1.00 98.31 270 GLN A O 1
ATOM 2093 N N . LEU A 1 271 ? -4.623 -5.294 6.872 1.00 98.00 271 LEU A N 1
ATOM 2094 C CA . LEU A 1 271 ? -3.668 -5.074 7.960 1.00 98.00 271 LEU A CA 1
ATOM 2095 C C . LEU A 1 271 ? -3.262 -6.373 8.648 1.00 98.00 271 LEU A C 1
ATOM 2097 O O . LEU A 1 271 ? -2.078 -6.581 8.880 1.00 98.00 271 LEU A O 1
ATOM 2101 N N . LYS A 1 272 ? -4.196 -7.298 8.897 1.00 98.12 272 LYS A N 1
ATOM 2102 C CA . LYS A 1 272 ? -3.851 -8.640 9.404 1.00 98.12 272 LYS A CA 1
ATOM 2103 C C . LYS A 1 272 ? -2.926 -9.405 8.455 1.00 98.12 272 LYS A C 1
ATOM 2105 O O . LYS A 1 272 ? -2.111 -10.193 8.927 1.00 98.12 272 LYS A O 1
ATOM 2110 N N . ILE A 1 273 ? -3.037 -9.200 7.139 1.00 98.44 273 ILE A N 1
ATOM 2111 C CA . ILE A 1 273 ? -2.099 -9.766 6.159 1.00 98.44 273 ILE A CA 1
ATOM 2112 C C . ILE A 1 273 ? -0.730 -9.087 6.297 1.00 98.44 273 ILE A C 1
ATOM 2114 O O . ILE A 1 273 ? 0.272 -9.782 6.451 1.00 98.44 273 ILE A O 1
ATOM 2118 N N . LEU A 1 274 ? -0.682 -7.754 6.312 1.00 98.38 274 LEU A N 1
ATOM 2119 C CA . LEU A 1 274 ? 0.560 -6.980 6.402 1.00 98.38 274 LEU A CA 1
ATOM 2120 C C . LEU A 1 274 ? 1.314 -7.222 7.725 1.00 98.38 274 LEU A C 1
ATOM 2122 O O . LEU A 1 274 ? 2.487 -7.583 7.701 1.00 98.38 274 LEU A O 1
ATOM 2126 N N . MET A 1 275 ? 0.647 -7.150 8.877 1.00 97.56 275 MET A N 1
ATOM 2127 C CA . MET A 1 275 ? 1.244 -7.430 10.194 1.00 97.56 275 MET A CA 1
ATOM 2128 C C . MET A 1 275 ? 1.747 -8.878 10.330 1.00 97.56 275 MET A C 1
ATOM 2130 O O . MET A 1 275 ? 2.691 -9.140 11.069 1.00 97.56 275 MET A O 1
ATOM 2134 N N . LYS A 1 276 ? 1.134 -9.841 9.624 1.00 97.88 276 LYS A N 1
ATOM 2135 C CA . LYS A 1 276 ? 1.502 -11.267 9.706 1.00 97.88 276 LYS A CA 1
ATOM 2136 C C . LYS A 1 276 ? 2.556 -11.703 8.684 1.00 97.88 276 LYS A C 1
ATOM 2138 O O . LYS A 1 276 ? 3.302 -12.641 8.960 1.00 97.88 276 LYS A O 1
ATOM 2143 N N . TYR A 1 277 ? 2.578 -11.093 7.500 1.00 98.25 277 TYR A N 1
ATOM 2144 C CA . TYR A 1 277 ? 3.377 -11.563 6.359 1.00 98.25 277 TYR A CA 1
ATOM 2145 C C . TYR A 1 277 ? 4.318 -10.508 5.760 1.00 98.25 277 TYR A C 1
ATOM 2147 O O . TYR A 1 277 ? 5.199 -10.892 4.999 1.00 98.25 277 TYR A O 1
ATOM 2155 N N . HIS A 1 278 ? 4.162 -9.221 6.086 1.00 98.25 278 HIS A N 1
ATOM 2156 C CA . HIS A 1 278 ? 5.103 -8.163 5.700 1.00 98.25 278 HIS A CA 1
ATOM 2157 C C . HIS A 1 278 ? 5.947 -7.716 6.895 1.00 98.25 278 HIS A C 1
ATOM 2159 O O . HIS A 1 278 ? 7.160 -7.856 6.853 1.00 98.25 278 HIS A O 1
ATOM 2165 N N . GLU A 1 279 ? 5.329 -7.258 7.988 1.00 97.56 279 GLU A N 1
ATOM 2166 C CA . GLU A 1 279 ? 6.034 -6.639 9.124 1.00 97.56 279 GLU A CA 1
ATOM 2167 C C . GLU A 1 279 ? 7.197 -7.475 9.706 1.00 97.56 279 GLU A C 1
ATOM 2169 O O . GLU A 1 279 ? 8.262 -6.894 9.910 1.00 97.56 279 GLU A O 1
ATOM 2174 N N . PRO A 1 280 ? 7.088 -8.810 9.896 1.00 98.19 280 PRO A N 1
ATOM 2175 C CA . PRO A 1 280 ? 8.199 -9.617 10.416 1.00 98.19 280 PRO A CA 1
ATOM 2176 C C . PRO A 1 280 ? 9.362 -9.803 9.428 1.00 98.19 280 PRO A C 1
ATOM 2178 O O . PRO A 1 280 ? 10.446 -10.200 9.841 1.00 98.19 280 PRO A O 1
ATOM 2181 N N . TYR A 1 281 ? 9.131 -9.549 8.136 1.00 98.19 281 TYR A N 1
ATOM 2182 C CA . TYR A 1 281 ? 10.061 -9.820 7.034 1.00 98.19 281 TYR A CA 1
ATOM 2183 C C . TYR A 1 281 ? 10.455 -8.551 6.260 1.00 98.19 281 TYR A C 1
ATOM 2185 O O . TYR A 1 281 ? 11.237 -8.631 5.320 1.00 98.19 281 TYR A O 1
ATOM 2193 N N . ALA A 1 282 ? 9.929 -7.377 6.623 1.00 97.81 282 ALA A N 1
ATOM 2194 C CA . ALA A 1 282 ? 10.033 -6.153 5.824 1.00 97.81 282 ALA A CA 1
ATOM 2195 C C . ALA A 1 282 ? 11.487 -5.716 5.579 1.00 97.81 282 ALA A C 1
ATOM 2197 O O . ALA A 1 282 ? 11.831 -5.302 4.473 1.00 97.81 282 ALA A O 1
ATOM 2198 N N . ASN A 1 283 ? 12.350 -5.846 6.591 1.00 96.81 283 ASN A N 1
ATOM 2199 C CA . ASN A 1 283 ? 13.774 -5.527 6.465 1.00 96.81 283 ASN A CA 1
ATOM 2200 C C . ASN A 1 283 ? 14.520 -6.589 5.645 1.00 96.81 283 ASN A C 1
ATOM 2202 O O . ASN A 1 283 ? 15.247 -6.225 4.731 1.00 96.81 283 ASN A O 1
ATOM 2206 N N . GLU A 1 284 ? 14.271 -7.882 5.891 1.00 97.75 284 GLU A N 1
ATOM 2207 C CA . GLU A 1 284 ? 14.857 -8.985 5.111 1.00 97.75 284 GLU A CA 1
ATOM 2208 C C . GLU A 1 284 ? 14.522 -8.847 3.615 1.00 97.75 284 GLU A C 1
ATOM 2210 O O . GLU A 1 284 ? 15.407 -8.915 2.762 1.00 97.75 284 GLU A O 1
ATOM 2215 N N . ILE A 1 285 ? 13.248 -8.582 3.302 1.00 98.12 285 ILE A N 1
ATOM 2216 C CA . ILE A 1 285 ? 12.764 -8.358 1.938 1.00 98.12 285 ILE A CA 1
ATOM 2217 C C . ILE A 1 285 ? 13.467 -7.142 1.321 1.00 98.12 285 ILE A C 1
ATOM 2219 O O . ILE A 1 285 ? 13.979 -7.234 0.207 1.00 98.12 285 ILE A O 1
ATOM 2223 N N . ARG A 1 286 ? 13.531 -6.011 2.037 1.00 97.38 286 ARG A N 1
ATOM 2224 C CA . ARG A 1 286 ? 14.206 -4.794 1.558 1.00 97.38 286 ARG A CA 1
ATOM 2225 C C . ARG A 1 286 ? 15.695 -5.039 1.281 1.00 97.38 286 ARG A C 1
ATOM 2227 O O . ARG A 1 286 ? 16.189 -4.623 0.238 1.00 97.38 286 ARG A O 1
ATOM 2234 N N . GLU A 1 287 ? 16.402 -5.718 2.181 1.00 96.94 287 GLU A N 1
ATOM 2235 C CA . GLU A 1 287 ? 17.836 -6.011 2.057 1.00 96.94 287 GLU A CA 1
ATOM 2236 C C . GLU A 1 287 ? 18.146 -6.949 0.881 1.00 96.94 287 GLU A C 1
ATOM 2238 O O . GLU A 1 287 ? 19.074 -6.679 0.118 1.00 96.94 287 GLU A O 1
ATOM 2243 N N . GLN A 1 288 ? 17.350 -8.009 0.695 1.00 97.62 288 GLN A N 1
ATOM 2244 C CA . GLN A 1 288 ? 17.456 -8.920 -0.455 1.00 97.62 288 GLN A CA 1
ATOM 2245 C C . GLN A 1 288 ? 17.250 -8.157 -1.778 1.00 97.62 288 GLN A C 1
ATOM 2247 O O . GLN A 1 288 ? 18.062 -8.260 -2.699 1.00 97.62 288 GLN A O 1
ATOM 2252 N N . ILE A 1 289 ? 16.236 -7.287 -1.845 1.00 97.38 289 ILE A N 1
ATOM 2253 C CA . ILE A 1 289 ? 15.979 -6.438 -3.019 1.00 97.38 289 ILE A CA 1
ATOM 2254 C C . ILE A 1 289 ? 17.128 -5.451 -3.289 1.00 97.38 289 ILE A C 1
ATOM 2256 O O . ILE A 1 289 ? 17.527 -5.290 -4.443 1.00 97.38 289 ILE A O 1
ATOM 2260 N N . MET A 1 290 ? 17.680 -4.796 -2.261 1.00 95.81 290 MET A N 1
ATOM 2261 C CA . MET A 1 290 ? 18.809 -3.863 -2.422 1.00 95.81 290 MET A CA 1
ATOM 2262 C C . MET A 1 290 ? 20.098 -4.572 -2.868 1.00 95.81 290 MET A C 1
ATOM 2264 O O . MET A 1 290 ? 20.890 -3.994 -3.609 1.00 95.81 290 MET A O 1
ATOM 2268 N N . ARG A 1 291 ? 20.289 -5.841 -2.480 1.00 96.31 291 ARG A N 1
ATOM 2269 C CA . ARG A 1 291 ? 21.377 -6.703 -2.977 1.00 96.31 291 ARG A CA 1
ATOM 2270 C C . ARG A 1 291 ? 21.212 -7.080 -4.458 1.00 96.31 291 ARG A C 1
ATOM 2272 O O . ARG A 1 291 ? 22.194 -7.441 -5.103 1.00 96.31 291 ARG A O 1
ATOM 2279 N N . GLY A 1 292 ? 19.995 -6.976 -4.994 1.00 95.38 292 GLY A N 1
ATOM 2280 C CA . GLY A 1 292 ? 19.641 -7.430 -6.338 1.00 95.38 292 GLY A CA 1
ATOM 2281 C C . GLY A 1 292 ? 19.237 -8.905 -6.409 1.00 95.38 292 GLY A C 1
ATOM 2282 O O . GLY A 1 292 ? 19.293 -9.484 -7.494 1.00 95.38 292 GLY A O 1
ATOM 2283 N N . ASP A 1 293 ? 18.835 -9.514 -5.288 1.00 96.25 293 ASP A N 1
ATOM 2284 C CA . ASP A 1 293 ? 18.295 -10.877 -5.277 1.00 96.25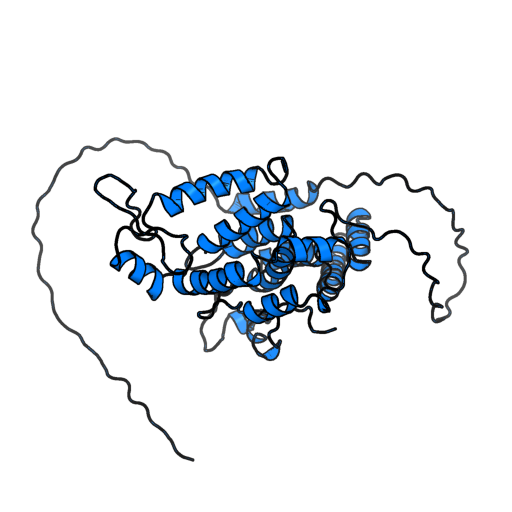 293 ASP A CA 1
ATOM 2285 C C . ASP A 1 293 ? 16.975 -10.919 -6.079 1.00 96.25 293 ASP A C 1
ATOM 2287 O O . ASP A 1 293 ? 16.148 -10.009 -5.977 1.00 96.25 293 ASP A O 1
ATOM 2291 N N . ASP A 1 294 ? 16.760 -11.962 -6.895 1.00 94.62 294 ASP A N 1
ATOM 2292 C CA . ASP A 1 294 ? 15.558 -12.066 -7.738 1.00 94.62 294 ASP A CA 1
ATOM 2293 C C . ASP A 1 294 ? 14.292 -12.149 -6.861 1.00 94.62 294 ASP A C 1
ATOM 2295 O O . ASP A 1 294 ? 14.120 -13.143 -6.139 1.00 94.62 294 ASP A O 1
ATOM 2299 N N . PRO A 1 295 ? 13.350 -11.186 -6.971 1.00 95.38 295 PRO A N 1
ATOM 2300 C CA . PRO A 1 295 ? 12.108 -11.192 -6.213 1.00 95.38 295 PRO A CA 1
ATOM 2301 C C . PRO A 1 295 ? 11.347 -12.519 -6.279 1.00 95.38 295 PRO A C 1
ATOM 2303 O O . PRO A 1 295 ? 10.714 -12.889 -5.291 1.00 95.38 295 PRO A O 1
ATOM 2306 N N . LYS A 1 296 ? 11.394 -13.245 -7.408 1.00 93.94 296 LYS A N 1
ATOM 2307 C CA . LYS A 1 296 ? 10.698 -14.532 -7.604 1.00 93.94 296 LYS A CA 1
ATOM 2308 C C . LYS A 1 296 ? 11.209 -15.634 -6.668 1.00 93.94 296 LYS A C 1
ATOM 2310 O O . LYS A 1 296 ? 10.438 -16.514 -6.296 1.00 93.94 296 LYS A O 1
ATOM 2315 N N . THR A 1 297 ? 12.473 -15.562 -6.251 1.00 96.12 297 THR A N 1
ATOM 2316 C CA . THR A 1 297 ? 13.110 -16.534 -5.342 1.00 96.12 297 THR A CA 1
ATOM 2317 C C . THR A 1 297 ? 12.774 -16.299 -3.865 1.00 96.12 297 THR A C 1
ATOM 2319 O O . THR A 1 297 ? 12.856 -17.218 -3.048 1.00 96.12 297 THR A O 1
ATOM 2322 N N . MET A 1 298 ? 12.334 -15.087 -3.517 1.00 96.88 298 MET A N 1
ATOM 2323 C CA . MET A 1 298 ? 12.062 -14.664 -2.144 1.00 96.88 298 MET A CA 1
ATOM 2324 C C . MET A 1 298 ? 10.724 -15.234 -1.638 1.00 96.88 298 MET A C 1
ATOM 2326 O O . MET A 1 298 ? 9.649 -14.677 -1.884 1.00 96.88 298 MET A O 1
ATOM 2330 N N . ILE A 1 299 ? 10.775 -16.352 -0.906 1.00 97.50 299 ILE A N 1
ATOM 2331 C CA . ILE A 1 299 ? 9.588 -17.104 -0.441 1.00 97.50 299 ILE A CA 1
ATOM 2332 C C . ILE A 1 299 ? 8.638 -16.237 0.408 1.00 97.50 299 ILE A C 1
ATOM 2334 O O . ILE A 1 299 ? 7.415 -16.323 0.256 1.00 97.50 299 ILE A O 1
ATOM 2338 N N . SER A 1 300 ? 9.183 -15.393 1.290 1.00 97.69 300 SER A N 1
ATOM 2339 C CA . SER A 1 300 ? 8.422 -14.452 2.128 1.00 97.69 300 SER A CA 1
ATOM 2340 C C . SER A 1 300 ? 7.613 -13.467 1.274 1.00 97.69 300 SER A C 1
ATOM 2342 O O . SER A 1 300 ? 6.400 -13.337 1.460 1.00 97.69 300 SER A O 1
ATOM 2344 N N . LEU A 1 301 ? 8.255 -12.863 0.269 1.00 97.56 301 LEU A N 1
ATOM 2345 C CA . LEU A 1 301 ? 7.637 -11.933 -0.675 1.00 97.56 301 LEU A CA 1
ATOM 2346 C C . LEU A 1 301 ? 6.578 -12.612 -1.561 1.00 97.56 301 LEU A C 1
ATOM 2348 O O . LEU A 1 301 ? 5.476 -12.077 -1.685 1.00 97.56 301 LEU A O 1
ATOM 2352 N N . GLN A 1 302 ? 6.839 -13.804 -2.115 1.00 97.19 302 GLN A N 1
ATOM 2353 C CA . GLN A 1 302 ? 5.830 -14.528 -2.915 1.00 97.19 302 GLN A CA 1
ATOM 2354 C C . GLN A 1 302 ? 4.578 -14.856 -2.096 1.00 97.19 302 GLN A C 1
ATOM 2356 O O . GLN A 1 302 ? 3.445 -14.644 -2.539 1.00 97.19 302 GLN A O 1
ATOM 2361 N N . LYS A 1 303 ? 4.771 -15.312 -0.854 1.00 97.62 303 LYS A N 1
ATOM 2362 C CA . LYS A 1 303 ? 3.678 -15.592 0.080 1.00 97.62 303 LYS A CA 1
ATOM 2363 C C . LYS A 1 303 ? 2.874 -14.329 0.403 1.00 97.62 303 LYS A C 1
ATOM 2365 O O . LYS A 1 303 ? 1.646 -14.393 0.437 1.00 97.62 303 LYS A O 1
ATOM 2370 N N . LEU A 1 304 ? 3.544 -13.194 0.606 1.00 98.06 304 LEU A N 1
ATOM 2371 C CA . LEU A 1 304 ? 2.902 -11.902 0.844 1.00 98.06 304 LEU A CA 1
ATOM 2372 C C . LEU A 1 304 ? 2.090 -11.428 -0.372 1.00 98.06 304 LEU A C 1
ATOM 2374 O O . LEU A 1 304 ? 0.912 -11.106 -0.208 1.00 98.06 304 LEU A O 1
ATOM 2378 N N . ARG A 1 305 ? 2.662 -11.460 -1.586 1.00 97.50 305 ARG A N 1
ATOM 2379 C CA . ARG A 1 305 ? 1.948 -11.112 -2.830 1.00 97.50 305 ARG A CA 1
ATOM 2380 C C . ARG A 1 305 ? 0.673 -11.929 -2.998 1.00 97.50 305 ARG A C 1
ATOM 2382 O O . ARG A 1 305 ? -0.385 -11.365 -3.276 1.00 97.50 305 ARG A O 1
ATOM 2389 N N . ASN A 1 306 ? 0.758 -13.242 -2.779 1.00 97.06 306 ASN A N 1
ATOM 2390 C CA . ASN A 1 306 ? -0.396 -14.128 -2.878 1.00 97.06 306 ASN A CA 1
ATOM 2391 C C . ASN A 1 306 ? -1.479 -13.774 -1.850 1.00 97.06 306 ASN A C 1
ATOM 2393 O O . ASN A 1 306 ? -2.660 -13.713 -2.190 1.00 97.06 306 ASN A O 1
ATOM 2397 N N . LYS A 1 307 ? -1.091 -13.471 -0.604 1.00 97.88 307 LYS A N 1
ATOM 2398 C CA . LYS A 1 307 ? -2.043 -13.065 0.442 1.00 97.88 307 LYS A CA 1
ATOM 2399 C C . LYS A 1 307 ? -2.666 -11.692 0.207 1.00 97.88 307 LYS A C 1
ATOM 2401 O O . LYS A 1 307 ? -3.816 -11.516 0.587 1.00 97.88 307 LYS A O 1
ATOM 2406 N N . LEU A 1 308 ? -1.966 -10.766 -0.444 1.00 97.94 308 LEU A N 1
ATOM 2407 C CA . LEU A 1 308 ? -2.517 -9.472 -0.864 1.00 97.94 308 LEU A CA 1
ATOM 2408 C C . LEU A 1 308 ? -3.337 -9.554 -2.163 1.00 97.94 308 LEU A C 1
ATOM 2410 O O . LEU A 1 308 ? -4.012 -8.589 -2.512 1.00 97.94 308 LEU A O 1
ATOM 2414 N N . GLY A 1 309 ? -3.323 -10.684 -2.876 1.00 97.44 309 GLY A N 1
ATOM 2415 C CA . GLY A 1 309 ? -3.974 -10.817 -4.183 1.00 97.44 309 GLY A CA 1
ATOM 2416 C C . GLY A 1 309 ? -3.270 -10.043 -5.300 1.00 97.44 309 GLY A C 1
ATOM 2417 O O . GLY A 1 309 ? -3.905 -9.696 -6.291 1.00 97.44 309 GLY A O 1
ATOM 2418 N N . LEU A 1 310 ? -1.969 -9.784 -5.149 1.00 96.62 310 LEU A N 1
ATOM 2419 C CA . LEU A 1 310 ? -1.135 -9.232 -6.217 1.00 96.62 310 LEU A CA 1
ATOM 2420 C C . LEU A 1 310 ? -0.893 -10.282 -7.319 1.00 96.62 310 LEU A C 1
ATOM 2422 O O . LEU A 1 310 ? -0.898 -9.927 -8.490 1.00 96.62 310 LEU A O 1
ATOM 2426 N N . THR A 1 311 ? -0.819 -11.571 -6.957 1.00 94.94 311 THR A N 1
ATOM 2427 C CA . THR A 1 311 ? -0.665 -12.733 -7.867 1.00 94.94 311 THR A CA 1
ATOM 2428 C C . THR A 1 311 ? -1.986 -13.210 -8.497 1.00 94.94 311 THR A C 1
ATOM 2430 O O . THR A 1 311 ? -2.277 -14.412 -8.533 1.00 94.94 311 THR A O 1
ATOM 2433 N N . ARG A 1 312 ? -2.908 -12.296 -8.816 1.00 93.06 312 ARG A N 1
ATOM 2434 C CA . ARG A 1 312 ? -4.219 -12.690 -9.359 1.00 93.06 312 ARG A CA 1
ATOM 2435 C C . ARG A 1 312 ? -4.116 -12.869 -10.877 1.00 93.06 312 ARG A C 1
ATOM 2437 O O . ARG A 1 312 ? -3.505 -12.033 -11.535 1.00 93.06 312 ARG A O 1
ATOM 2444 N N . PRO A 1 313 ? -4.741 -13.898 -11.475 1.00 92.50 313 PRO A N 1
ATOM 2445 C CA . PRO A 1 313 ? -4.816 -14.006 -12.926 1.00 92.50 313 PRO A CA 1
ATOM 2446 C C . PRO A 1 313 ? -5.513 -12.781 -13.527 1.00 92.50 313 PRO A C 1
ATOM 2448 O O . PRO A 1 313 ? -6.608 -12.424 -13.092 1.00 92.50 313 PRO A O 1
ATOM 2451 N N . ARG A 1 314 ? -4.931 -12.182 -14.578 1.00 91.88 314 ARG A N 1
ATOM 2452 C CA . ARG A 1 314 ? -5.475 -10.983 -15.256 1.00 91.88 314 ARG A CA 1
ATOM 2453 C C . ARG A 1 314 ? -6.967 -11.082 -15.589 1.00 91.88 314 ARG A C 1
ATOM 2455 O O . ARG A 1 314 ? -7.689 -10.106 -15.432 1.00 91.88 314 ARG A O 1
ATOM 2462 N N . LYS A 1 315 ? -7.437 -12.270 -15.979 1.00 91.88 315 LYS A N 1
ATOM 2463 C CA . LYS A 1 315 ? -8.848 -12.544 -16.291 1.00 91.88 315 LYS A CA 1
ATOM 2464 C C . LYS A 1 315 ? -9.813 -12.211 -15.137 1.00 91.88 315 LYS A C 1
ATOM 2466 O O . LYS A 1 315 ? -10.974 -11.928 -15.395 1.00 91.88 315 LYS A O 1
ATOM 2471 N N . GLU A 1 316 ? -9.364 -12.229 -13.879 1.00 92.19 316 GLU A N 1
ATOM 2472 C CA . GLU A 1 316 ? -10.205 -11.887 -12.721 1.00 92.19 316 GLU A CA 1
ATOM 2473 C C . GLU A 1 316 ? -10.334 -10.378 -12.436 1.00 92.19 316 GLU A C 1
ATOM 2475 O O . GLU A 1 316 ? -10.992 -9.998 -11.463 1.00 92.19 316 GLU A O 1
ATOM 2480 N N . TYR A 1 317 ? -9.636 -9.528 -13.190 1.00 92.44 317 TYR A N 1
ATOM 2481 C CA . TYR A 1 317 ? -9.668 -8.072 -13.020 1.00 92.44 317 TYR A CA 1
ATOM 2482 C C . TYR A 1 317 ? -9.625 -7.307 -14.349 1.00 92.44 317 TYR A C 1
ATOM 2484 O O . TYR A 1 317 ? -9.486 -6.087 -14.352 1.00 92.44 317 TYR A O 1
ATOM 2492 N N . GLU A 1 318 ? -9.761 -8.008 -15.477 1.00 91.12 318 GLU A N 1
ATOM 2493 C CA . GLU A 1 318 ? -9.744 -7.434 -16.827 1.00 91.12 318 GLU A CA 1
ATOM 2494 C C . GLU A 1 318 ? -10.845 -6.380 -17.020 1.00 91.12 318 GLU A C 1
ATOM 2496 O O . GLU A 1 318 ? -10.607 -5.357 -17.653 1.00 91.12 318 GLU A O 1
ATOM 2501 N N . GLU A 1 319 ? -11.994 -6.565 -16.362 1.00 90.00 319 GLU A N 1
ATOM 2502 C CA . GLU A 1 319 ? -13.098 -5.597 -16.310 1.00 90.00 319 GLU A CA 1
ATOM 2503 C C . GLU A 1 319 ? -12.730 -4.244 -15.662 1.00 90.00 319 GLU A C 1
ATOM 2505 O O . GLU A 1 319 ? -13.386 -3.244 -15.937 1.00 90.00 319 GLU A O 1
ATOM 2510 N N . TYR A 1 320 ? -11.666 -4.177 -14.849 1.00 90.50 320 TYR A N 1
ATOM 2511 C CA . TYR A 1 320 ? -11.167 -2.927 -14.252 1.00 90.50 320 TYR A CA 1
ATOM 2512 C C . TYR A 1 320 ? -10.053 -2.263 -15.080 1.00 90.50 320 TYR A C 1
ATOM 2514 O O . TYR A 1 320 ? -9.593 -1.179 -14.718 1.00 90.50 320 TYR A O 1
ATOM 2522 N N . LEU A 1 321 ? -9.577 -2.910 -16.153 1.00 89.44 321 LEU A N 1
ATOM 2523 C CA . LEU A 1 321 ? -8.473 -2.410 -16.985 1.00 89.44 321 LEU A CA 1
ATOM 2524 C C . LEU A 1 321 ? -8.933 -1.539 -18.160 1.00 89.44 321 LEU A C 1
ATOM 2526 O O . LEU A 1 321 ? -8.120 -0.797 -18.709 1.00 89.44 321 LEU A O 1
ATOM 2530 N N . ASP A 1 322 ? -10.195 -1.663 -18.566 1.00 83.00 322 ASP A N 1
ATOM 2531 C CA . ASP A 1 322 ? -10.753 -1.006 -19.746 1.00 83.00 322 ASP A CA 1
ATOM 2532 C C . ASP A 1 322 ? -11.515 0.271 -19.358 1.00 83.00 322 ASP A C 1
ATOM 2534 O O . ASP A 1 322 ? -12.528 0.229 -18.656 1.00 83.00 322 ASP A O 1
ATOM 2538 N N . ASP A 1 323 ? -11.036 1.411 -19.858 1.00 72.25 323 ASP A N 1
ATOM 2539 C CA . ASP A 1 323 ? -11.618 2.738 -19.623 1.00 72.25 323 ASP A CA 1
ATOM 2540 C C . ASP A 1 323 ? -13.085 2.841 -20.065 1.00 72.25 323 ASP A C 1
ATOM 2542 O O . ASP A 1 323 ? -13.851 3.623 -19.500 1.00 72.25 323 ASP A O 1
ATOM 2546 N N . SER A 1 324 ? -13.491 2.054 -21.066 1.00 70.38 324 SER A N 1
ATOM 2547 C CA . SER A 1 324 ? -14.868 2.031 -21.566 1.00 70.38 324 SER A CA 1
ATOM 2548 C C . SER A 1 324 ? -15.815 1.221 -20.671 1.00 70.38 324 SER A C 1
ATOM 2550 O O . SER A 1 324 ? -17.010 1.521 -20.610 1.00 70.38 324 SER A O 1
ATOM 2552 N N . ILE A 1 325 ? -15.294 0.237 -19.927 1.00 59.53 325 ILE A N 1
ATOM 2553 C CA . ILE A 1 325 ? -16.087 -0.685 -19.095 1.00 59.53 325 ILE A CA 1
ATOM 2554 C C . ILE A 1 325 ? -16.412 -0.089 -17.720 1.00 59.53 325 ILE A C 1
ATOM 2556 O O . ILE A 1 325 ? -17.483 -0.368 -17.175 1.00 59.53 325 ILE A O 1
ATOM 2560 N N . ILE A 1 326 ? -15.558 0.800 -17.196 1.00 60.03 326 ILE A N 1
ATOM 2561 C CA . ILE A 1 326 ? -15.748 1.493 -15.904 1.00 60.03 326 ILE A CA 1
ATOM 2562 C C . ILE A 1 326 ? -17.108 2.233 -15.830 1.00 60.03 326 ILE A C 1
ATOM 2564 O O . ILE A 1 326 ? -17.665 2.407 -14.745 1.00 60.03 326 ILE A O 1
ATOM 2568 N N . PHE A 1 327 ? -17.709 2.576 -16.975 1.00 56.03 327 PHE A N 1
ATOM 2569 C CA . PHE A 1 327 ? -19.035 3.193 -17.063 1.00 56.03 327 PHE A CA 1
ATOM 2570 C C . PHE A 1 327 ? -20.242 2.233 -17.057 1.00 56.03 327 PHE A C 1
ATOM 2572 O O . PHE A 1 327 ? -21.361 2.719 -16.903 1.00 56.03 327 PHE A O 1
ATOM 2579 N N . GLN A 1 328 ? -20.091 0.916 -17.279 1.00 57.22 328 GLN A N 1
ATOM 2580 C CA . GLN A 1 328 ? -21.248 0.050 -17.598 1.00 57.22 328 GLN A CA 1
ATOM 2581 C C . GLN A 1 328 ? -21.265 -1.374 -17.005 1.00 57.22 328 GLN A C 1
ATOM 2583 O O . GLN A 1 328 ? -22.109 -2.173 -17.426 1.00 57.22 328 GLN A O 1
ATOM 2588 N N . ILE A 1 329 ? -20.453 -1.723 -15.996 1.00 63.66 329 ILE A N 1
ATOM 2589 C CA . ILE A 1 329 ? -20.587 -3.044 -15.342 1.00 63.66 329 ILE A CA 1
ATOM 2590 C C . ILE A 1 329 ? -21.987 -3.173 -14.719 1.00 63.66 329 ILE A C 1
ATOM 2592 O O . ILE A 1 329 ? -22.329 -2.496 -13.754 1.00 63.66 329 ILE A O 1
ATOM 2596 N N . ASN A 1 330 ? -22.835 -4.026 -15.303 1.00 71.06 330 ASN A N 1
ATOM 2597 C CA . ASN A 1 330 ? -24.254 -4.175 -14.946 1.00 71.06 330 ASN A CA 1
ATOM 2598 C C . ASN A 1 330 ? -25.056 -2.851 -14.932 1.00 71.06 330 ASN A C 1
ATOM 2600 O O . ASN A 1 330 ? -26.010 -2.720 -14.167 1.00 71.06 330 ASN A O 1
ATOM 2604 N N . ARG A 1 331 ? -24.694 -1.881 -15.792 1.00 77.62 331 ARG A N 1
ATOM 2605 C CA . ARG A 1 331 ? -25.227 -0.495 -15.811 1.00 77.62 331 ARG A CA 1
ATOM 2606 C C . ARG A 1 331 ? -24.907 0.345 -14.563 1.00 77.62 331 ARG A C 1
ATOM 2608 O O . ARG A 1 331 ? -25.525 1.388 -14.365 1.00 77.62 331 ARG A O 1
ATOM 2615 N N . VAL A 1 332 ? -23.952 -0.083 -13.740 1.00 79.69 332 VAL A N 1
ATOM 2616 C CA . VAL A 1 332 ? -23.425 0.697 -12.619 1.00 79.69 332 VAL A CA 1
ATOM 2617 C C . VAL A 1 332 ? -22.075 1.277 -13.032 1.00 79.69 332 VAL A C 1
ATOM 2619 O O . VAL A 1 332 ? -21.145 0.535 -13.345 1.00 79.69 332 VAL A O 1
ATOM 2622 N N . THR A 1 333 ? -21.961 2.605 -13.019 1.00 83.12 333 THR A N 1
ATOM 2623 C CA . THR A 1 333 ? -20.667 3.288 -13.122 1.00 83.12 333 THR A CA 1
ATOM 2624 C C . THR A 1 333 ? -19.864 2.988 -11.862 1.00 83.12 333 THR A C 1
ATOM 2626 O O . THR A 1 333 ? -20.288 3.343 -10.761 1.00 83.12 333 THR A O 1
ATOM 2629 N N . ILE A 1 334 ? -18.707 2.347 -12.003 1.00 88.12 334 ILE A N 1
ATOM 2630 C CA . ILE A 1 334 ? -17.797 2.110 -10.880 1.00 88.12 334 ILE A CA 1
ATOM 2631 C C . ILE A 1 334 ? -16.888 3.328 -10.761 1.00 88.12 334 ILE A C 1
ATOM 2633 O O . ILE A 1 334 ? -16.186 3.667 -11.706 1.00 88.12 334 ILE A O 1
ATOM 2637 N N . ASN A 1 335 ? -16.858 3.980 -9.600 1.00 90.56 335 ASN A N 1
ATOM 2638 C CA . ASN A 1 335 ? -15.852 5.007 -9.350 1.00 90.56 335 ASN A CA 1
ATOM 2639 C C . ASN A 1 335 ? -14.488 4.325 -9.082 1.00 90.56 335 ASN A C 1
ATOM 2641 O O . ASN A 1 335 ? -14.403 3.555 -8.117 1.00 90.56 335 ASN A O 1
ATOM 2645 N N . PRO A 1 336 ? -13.419 4.603 -9.862 1.00 92.12 336 PRO A N 1
ATOM 2646 C CA . PRO A 1 336 ? -12.074 4.069 -9.622 1.00 92.12 336 PRO A CA 1
ATOM 2647 C C . PRO A 1 336 ? -11.559 4.250 -8.188 1.00 92.12 336 PRO A C 1
ATOM 2649 O O . PRO A 1 336 ? -10.857 3.372 -7.684 1.00 92.12 336 PRO A O 1
ATOM 2652 N N . SER A 1 337 ? -11.951 5.331 -7.505 1.00 93.50 337 SER A N 1
ATOM 2653 C CA . SER A 1 337 ? -11.624 5.607 -6.099 1.00 93.50 337 SER A CA 1
ATOM 2654 C C . SER A 1 337 ? -12.088 4.505 -5.135 1.00 93.50 337 SER A C 1
ATOM 2656 O O . SER A 1 337 ? -11.446 4.264 -4.112 1.00 93.50 337 SER A O 1
ATOM 2658 N N . THR A 1 338 ? -13.169 3.786 -5.462 1.00 93.88 338 THR A N 1
ATOM 2659 C CA . THR A 1 338 ? -13.692 2.681 -4.631 1.00 93.88 338 THR A CA 1
ATOM 2660 C C . THR A 1 338 ? -12.845 1.410 -4.720 1.00 93.88 338 THR A C 1
ATOM 2662 O O . THR A 1 338 ? -12.821 0.610 -3.785 1.00 93.88 338 THR A O 1
ATOM 2665 N N . LEU A 1 339 ? -12.077 1.246 -5.805 1.00 95.31 339 LEU A N 1
ATOM 2666 C CA . LEU A 1 339 ? -11.170 0.111 -6.017 1.00 95.31 339 LEU A CA 1
ATOM 2667 C C . LEU A 1 339 ? -9.836 0.262 -5.256 1.00 95.31 339 LEU A C 1
ATOM 2669 O O . LEU A 1 339 ? -9.006 -0.649 -5.279 1.00 95.31 339 LEU A O 1
ATOM 2673 N N . LEU A 1 340 ? -9.627 1.406 -4.592 1.00 96.31 340 LEU A N 1
ATOM 2674 C CA . LEU A 1 340 ? -8.445 1.722 -3.777 1.00 96.31 340 LEU A CA 1
ATOM 2675 C C . LEU A 1 340 ? -8.550 1.167 -2.350 1.00 96.31 340 LEU A C 1
ATOM 2677 O O . LEU A 1 340 ? -7.535 0.967 -1.680 1.00 96.31 340 LEU A O 1
ATOM 2681 N N . ILE A 1 341 ? -9.773 0.877 -1.900 1.00 95.69 341 ILE A N 1
ATOM 2682 C CA . ILE A 1 341 ? -10.040 0.161 -0.653 1.00 95.69 341 ILE A CA 1
ATOM 2683 C C . ILE A 1 341 ? -9.836 -1.341 -0.916 1.00 95.69 341 ILE A C 1
ATOM 2685 O O . ILE A 1 341 ? -10.211 -1.833 -1.983 1.00 95.69 341 ILE A O 1
ATOM 2689 N N . PRO A 1 342 ? -9.280 -2.119 0.030 1.00 97.19 342 PRO A N 1
ATOM 2690 C CA . PRO A 1 342 ? -9.192 -3.566 -0.128 1.00 97.19 342 PRO A CA 1
ATOM 2691 C C . PRO A 1 342 ? -10.570 -4.224 -0.294 1.00 97.19 342 PRO A C 1
ATOM 2693 O O . PRO A 1 342 ? -11.610 -3.692 0.095 1.00 97.19 342 PRO A O 1
ATOM 2696 N N . ARG A 1 343 ? -10.579 -5.450 -0.811 1.00 96.38 343 ARG A N 1
ATOM 2697 C CA . ARG A 1 343 ? -11.750 -6.334 -0.800 1.00 96.38 343 ARG A CA 1
ATOM 2698 C C . ARG A 1 343 ? -12.037 -6.821 0.626 1.00 96.38 343 ARG A C 1
ATOM 2700 O O . ARG A 1 343 ? -11.191 -6.744 1.516 1.00 96.38 343 ARG A O 1
ATOM 2707 N N . ASN A 1 344 ? -13.206 -7.426 0.831 1.00 96.31 344 ASN A N 1
ATOM 2708 C CA . ASN A 1 344 ? -13.633 -7.992 2.121 1.00 96.31 344 ASN A CA 1
ATOM 2709 C C . ASN A 1 344 ? -12.659 -9.017 2.748 1.00 96.31 344 ASN A C 1
ATOM 2711 O O . ASN A 1 344 ? -12.668 -9.211 3.964 1.00 96.31 344 ASN A O 1
ATOM 2715 N N . ASN A 1 345 ? -11.807 -9.653 1.944 1.00 96.94 345 ASN A N 1
ATOM 2716 C CA . ASN A 1 345 ? -10.767 -10.596 2.360 1.00 96.94 345 ASN A CA 1
ATOM 2717 C C . ASN A 1 345 ? -9.373 -9.950 2.547 1.00 96.94 345 ASN A C 1
ATOM 2719 O O . ASN A 1 345 ? -8.413 -10.668 2.812 1.00 96.94 345 ASN A O 1
ATOM 2723 N N . GLY A 1 346 ? -9.249 -8.627 2.393 1.00 97.31 346 GLY A N 1
ATOM 2724 C CA . GLY A 1 346 ? -7.989 -7.879 2.469 1.00 97.31 346 GLY A CA 1
ATOM 2725 C C . GLY A 1 346 ? -7.146 -7.866 1.184 1.00 97.31 346 GLY A C 1
ATOM 2726 O O . GLY A 1 346 ? -6.064 -7.278 1.182 1.00 97.31 346 GLY A O 1
ATOM 2727 N N . THR A 1 347 ? -7.613 -8.485 0.093 1.00 97.88 347 THR A N 1
ATOM 2728 C CA . THR A 1 347 ? -6.906 -8.482 -1.205 1.00 97.88 347 THR A CA 1
ATOM 2729 C C . THR A 1 347 ? -7.218 -7.244 -2.046 1.00 97.88 347 THR A C 1
ATOM 2731 O O . THR A 1 347 ? -8.249 -6.605 -1.850 1.00 97.88 347 THR A O 1
ATOM 2734 N N . VAL A 1 348 ? -6.353 -6.906 -3.004 1.00 97.12 348 VAL A N 1
ATOM 2735 C CA . VAL A 1 348 ? -6.604 -5.833 -3.984 1.00 97.12 348 VAL A CA 1
ATOM 2736 C C . VAL A 1 348 ? -7.562 -6.262 -5.108 1.00 97.12 348 VAL A C 1
ATOM 2738 O O . VAL A 1 348 ? -7.689 -7.448 -5.441 1.00 97.12 348 VAL A O 1
ATOM 2741 N N . TYR A 1 349 ? -8.242 -5.284 -5.716 1.00 96.06 349 TYR A N 1
ATOM 2742 C CA . TYR A 1 349 ? -9.112 -5.503 -6.880 1.00 96.06 349 TYR A CA 1
ATOM 2743 C C . TYR A 1 349 ? -8.328 -5.818 -8.162 1.00 96.06 349 TYR A C 1
ATOM 2745 O O . TYR A 1 349 ? -8.735 -6.715 -8.899 1.00 96.06 349 TYR A O 1
ATOM 2753 N N . VAL A 1 350 ? -7.193 -5.149 -8.386 1.00 95.00 350 VAL A N 1
ATOM 2754 C CA . VAL A 1 350 ? -6.307 -5.307 -9.554 1.00 95.00 350 VAL A CA 1
ATOM 2755 C C . VAL A 1 350 ? -4.982 -5.926 -9.096 1.00 95.00 350 VAL A C 1
ATOM 2757 O O . VAL A 1 350 ? -4.402 -5.448 -8.125 1.00 95.00 350 VAL A O 1
ATOM 2760 N N . GLY A 1 351 ? -4.512 -6.990 -9.757 1.00 92.81 351 GLY A N 1
ATOM 2761 C CA . GLY A 1 351 ? -3.223 -7.636 -9.451 1.00 92.81 351 GLY A CA 1
ATOM 2762 C C . GLY A 1 351 ? -2.007 -6.857 -9.977 1.00 92.81 351 GLY A C 1
ATOM 2763 O O . GLY A 1 351 ? -2.155 -5.940 -10.787 1.00 92.81 351 GLY A O 1
ATOM 2764 N N . SER A 1 352 ? -0.793 -7.223 -9.549 1.00 87.38 352 SER A N 1
ATOM 2765 C CA . SER A 1 352 ? 0.439 -6.683 -10.140 1.00 87.38 352 SER A CA 1
ATOM 2766 C C . SER A 1 352 ? 0.839 -7.479 -11.387 1.00 87.38 352 SER A C 1
ATOM 2768 O O . SER A 1 352 ? 0.722 -8.697 -11.467 1.00 87.38 352 SER A O 1
ATOM 2770 N N . TRP A 1 353 ? 1.311 -6.767 -12.407 1.00 75.00 353 TRP A N 1
ATOM 2771 C CA . TRP A 1 353 ? 1.520 -7.291 -13.762 1.00 75.00 353 TRP A CA 1
ATOM 2772 C C . TRP A 1 353 ? 2.781 -8.168 -13.906 1.00 75.00 353 TRP A C 1
ATOM 2774 O O . TRP A 1 353 ? 3.036 -8.717 -14.976 1.00 75.00 353 TRP A O 1
ATOM 2784 N N . THR A 1 354 ? 3.567 -8.314 -12.833 1.00 65.06 354 THR A N 1
ATOM 2785 C CA . THR A 1 354 ? 4.919 -8.906 -12.819 1.00 65.06 354 THR A CA 1
ATOM 2786 C C . THR A 1 354 ? 4.970 -10.427 -13.013 1.00 65.06 354 THR A C 1
ATOM 2788 O O . THR A 1 354 ? 6.049 -11.009 -12.959 1.00 65.06 354 THR A O 1
ATOM 2791 N N . GLU A 1 355 ? 3.827 -11.088 -13.208 1.00 53.88 355 GLU A N 1
ATOM 2792 C CA . GLU A 1 355 ? 3.731 -12.550 -13.371 1.00 53.88 355 GLU A CA 1
ATOM 2793 C C . GLU A 1 355 ? 3.779 -13.031 -14.829 1.00 53.88 355 GLU A C 1
ATOM 2795 O O . GLU A 1 355 ? 3.761 -14.231 -15.083 1.00 53.88 355 GLU A O 1
ATOM 2800 N N . LYS A 1 356 ? 3.830 -12.121 -15.811 1.00 52.94 356 LYS A N 1
ATOM 2801 C CA . LYS A 1 356 ? 3.893 -12.482 -17.242 1.00 52.94 356 LYS A CA 1
ATOM 2802 C C . LYS A 1 356 ? 5.298 -12.870 -17.747 1.00 52.94 356 LYS A C 1
ATOM 2804 O O . LYS A 1 356 ? 5.497 -12.950 -18.958 1.00 52.94 356 LYS A O 1
ATOM 2809 N N . MET A 1 357 ? 6.246 -13.115 -16.841 1.00 37.53 357 MET A N 1
ATOM 2810 C CA . MET A 1 357 ? 7.633 -13.531 -17.104 1.00 37.53 357 MET A CA 1
ATOM 2811 C C . MET A 1 357 ? 8.030 -14.682 -16.189 1.00 37.53 357 MET A C 1
ATOM 2813 O O . MET A 1 357 ? 9.049 -15.331 -16.488 1.00 37.53 357 MET A O 1
#

Sequence (357 aa):
MKQFGVALPASLAGLSDSSASSSGHNINNVDDSNDGKSSSVDFLSGMNQRLNNLDIIDPVANKQSEFVLQAGSTASKRLAPITANKSSPVTDPAGFPTSDFFQRANHLIVTREGKEKIFNNVMDIWQQGAETGCIPSMINYAGNTSQHKPHLGLPLLLEGAIRGHPHAVVLLVDQCYEKSEPLRPFSLCMYWSKMVKNWVGIEGEKYRKFLEEEKKMNNDLYKHCNICGKQESDLVDLKTCNGCKLPSYCSKQCQTIDWEEGTHKNECNQLKILMKYHEPYANEIREQIMRGDDPKTMISLQKLRNKLGLTRPRKEYEEYLDDSIIFQINRVTINPSTLLIPRNNGTVYVGSWTEKM

Radius of gyration: 25.85 Å; chains: 1; bounding box: 83×66×78 Å